Protein AF-A0A365U8Z3-F1 (afdb_monomer)

InterPro domains:
  IPR003996 RTX toxin-activating protein C, bacteria [PF02794] (114-236)

Mean predicted aligned error: 16.95 Å

Organism: NCBI:txid2259333

Radius of gyration: 32.02 Å; Cα contacts (8 Å, |Δi|>4): 264; chains: 1; bounding box: 92×74×80 Å

Structure (mmCIF, N/CA/C/O backbone):
data_AF-A0A365U8Z3-F1
#
_entry.id   AF-A0A365U8Z3-F1
#
loop_
_atom_site.group_PDB
_atom_site.id
_atom_site.type_symbol
_atom_site.label_atom_id
_atom_site.label_alt_id
_atom_site.label_comp_id
_atom_site.label_asym_id
_atom_site.label_entity_id
_atom_site.label_seq_id
_atom_site.pdbx_PDB_ins_code
_atom_site.Cartn_x
_atom_site.Cartn_y
_atom_site.Cartn_z
_atom_site.occupancy
_atom_site.B_iso_or_equiv
_atom_site.auth_seq_id
_atom_site.auth_comp_id
_atom_site.auth_asym_id
_atom_site.auth_atom_id
_atom_site.pdbx_PDB_model_num
ATOM 1 N N . MET A 1 1 ? -9.456 -36.341 -45.595 1.00 39.12 1 MET A N 1
ATOM 2 C CA . MET A 1 1 ? -8.540 -37.423 -45.171 1.00 39.12 1 MET A CA 1
ATOM 3 C C . MET A 1 1 ? -7.220 -36.818 -44.694 1.00 39.12 1 MET A C 1
ATOM 5 O O . MET A 1 1 ? -6.426 -36.435 -45.545 1.00 39.12 1 MET A O 1
ATOM 9 N N . PRO A 1 2 ? -6.980 -36.661 -43.381 1.00 41.91 2 PRO A N 1
ATOM 10 C CA . PRO A 1 2 ? -5.685 -36.214 -42.866 1.00 41.91 2 PRO A CA 1
ATOM 11 C C . PRO A 1 2 ? -4.707 -37.397 -42.751 1.00 41.91 2 PRO A C 1
ATOM 13 O O . PRO A 1 2 ? -5.081 -38.458 -42.254 1.00 41.91 2 PRO A O 1
ATOM 16 N N . ARG A 1 3 ? -3.450 -37.227 -43.182 1.00 40.69 3 ARG A N 1
ATOM 17 C CA . ARG A 1 3 ? -2.362 -38.180 -42.889 1.00 40.69 3 ARG A CA 1
ATOM 18 C C . ARG A 1 3 ? -1.654 -37.751 -41.602 1.00 40.69 3 ARG A C 1
ATOM 20 O O . ARG A 1 3 ? -1.316 -36.581 -41.452 1.00 40.69 3 ARG A O 1
ATOM 27 N N . GLY A 1 4 ? -1.481 -38.685 -40.669 1.00 33.81 4 GLY A N 1
ATOM 28 C CA . GLY A 1 4 ? -0.926 -38.407 -39.342 1.00 33.81 4 GLY A CA 1
ATOM 29 C C . GLY A 1 4 ? 0.592 -38.216 -39.344 1.00 33.81 4 GLY A C 1
ATOM 30 O O . GLY A 1 4 ? 1.312 -38.952 -40.014 1.00 33.81 4 GLY A O 1
ATOM 31 N N . GLY A 1 5 ? 1.069 -37.255 -38.549 1.00 36.31 5 GLY A N 1
ATOM 32 C CA . GLY A 1 5 ? 2.479 -37.124 -38.181 1.00 36.31 5 GLY A CA 1
ATOM 33 C C . GLY A 1 5 ? 2.789 -37.951 -36.931 1.00 36.31 5 GLY A C 1
ATOM 34 O O . GLY A 1 5 ? 2.106 -37.820 -35.916 1.00 36.31 5 GLY A O 1
ATOM 35 N N . VAL A 1 6 ? 3.805 -38.810 -37.012 1.00 45.44 6 VAL A N 1
ATOM 36 C CA . VAL A 1 6 ? 4.226 -39.712 -35.929 1.00 45.44 6 VAL A CA 1
ATOM 37 C C . VAL A 1 6 ? 5.259 -39.018 -35.034 1.00 45.44 6 VAL A C 1
ATOM 39 O O . VAL A 1 6 ? 6.249 -38.486 -35.529 1.00 45.44 6 VAL A O 1
ATOM 42 N N . PHE A 1 7 ? 5.054 -39.054 -33.714 1.00 39.34 7 PHE A N 1
ATOM 43 C CA . PHE A 1 7 ? 6.057 -38.629 -32.728 1.00 39.34 7 PHE A CA 1
ATOM 44 C C . PHE A 1 7 ? 7.094 -39.744 -32.478 1.00 39.34 7 PHE A C 1
ATOM 46 O O . PHE A 1 7 ? 6.693 -40.894 -32.282 1.00 39.34 7 PHE A O 1
ATOM 53 N N . PRO A 1 8 ? 8.405 -39.437 -32.407 1.00 53.25 8 PRO A N 1
ATOM 54 C CA . PRO A 1 8 ? 9.421 -40.402 -31.991 1.00 53.25 8 PRO A CA 1
ATOM 55 C C . PRO A 1 8 ? 9.441 -40.602 -30.456 1.00 53.25 8 PRO A C 1
ATOM 57 O O . PRO A 1 8 ? 9.145 -39.666 -29.707 1.00 53.25 8 PRO A O 1
ATOM 60 N N . PRO A 1 9 ? 9.803 -41.802 -29.957 1.00 52.22 9 PRO A N 1
ATOM 61 C CA . PRO A 1 9 ? 9.857 -42.108 -28.525 1.00 52.22 9 PRO A CA 1
ATOM 62 C C . PRO A 1 9 ? 11.160 -41.624 -27.849 1.00 52.22 9 PRO A C 1
ATOM 64 O O . PRO A 1 9 ? 12.176 -41.438 -28.520 1.00 52.22 9 PRO A O 1
ATOM 67 N N . PRO A 1 10 ? 11.176 -41.457 -26.510 1.00 43.41 10 PRO A N 1
ATOM 68 C CA . PRO A 1 10 ? 12.351 -40.987 -25.777 1.00 43.41 10 PRO A CA 1
ATOM 69 C C . PRO A 1 10 ? 13.454 -42.052 -25.642 1.00 43.41 10 PRO A C 1
ATOM 71 O O . PRO A 1 10 ? 13.187 -43.240 -25.441 1.00 43.41 10 PRO A O 1
ATOM 74 N N . LEU A 1 11 ? 14.709 -41.594 -25.681 1.00 44.50 11 LEU A N 1
ATOM 75 C CA . LEU A 1 11 ? 15.912 -42.413 -25.504 1.00 44.50 11 LEU A CA 1
ATOM 76 C C . LEU A 1 11 ? 15.960 -43.080 -24.116 1.00 44.50 11 LEU A C 1
ATOM 78 O O . LEU A 1 11 ? 15.696 -42.452 -23.088 1.00 44.50 11 LEU A O 1
ATOM 82 N N . ARG A 1 12 ? 16.326 -44.367 -24.086 1.00 38.12 12 ARG A N 1
ATOM 83 C CA . ARG A 1 12 ? 16.474 -45.156 -22.851 1.00 38.12 12 ARG A CA 1
ATOM 84 C C . ARG A 1 12 ? 17.829 -44.906 -22.183 1.00 38.12 12 ARG A C 1
ATOM 86 O O . ARG A 1 12 ? 18.839 -44.743 -22.857 1.00 38.12 12 ARG A O 1
ATOM 93 N N . ARG A 1 13 ? 17.854 -44.970 -20.846 1.00 34.56 13 ARG A N 1
ATOM 94 C CA . ARG A 1 13 ? 19.097 -45.043 -20.056 1.00 34.56 13 ARG A CA 1
ATOM 95 C C . ARG A 1 13 ? 19.812 -46.376 -20.302 1.00 34.56 13 ARG A C 1
ATOM 97 O O . ARG A 1 13 ? 19.159 -47.420 -20.271 1.00 34.56 13 ARG A O 1
ATOM 104 N N . ALA A 1 14 ? 21.134 -46.337 -20.446 1.00 39.72 14 ALA A N 1
ATOM 105 C CA . ALA A 1 14 ? 21.986 -47.512 -20.278 1.00 39.72 14 ALA A CA 1
ATOM 106 C C . ALA A 1 14 ? 22.123 -47.879 -18.784 1.00 39.72 14 ALA A C 1
ATOM 108 O O . ALA A 1 14 ? 21.933 -47.027 -17.913 1.00 39.72 14 ALA A O 1
ATOM 109 N N . ARG A 1 15 ? 22.421 -49.153 -18.506 1.00 36.03 15 ARG A N 1
ATOM 110 C CA . ARG A 1 15 ? 22.742 -49.699 -17.176 1.00 36.03 15 ARG A CA 1
ATOM 111 C C . ARG A 1 15 ? 24.216 -50.104 -17.113 1.00 36.03 15 ARG A C 1
ATOM 113 O O . ARG A 1 15 ? 24.843 -50.317 -18.145 1.00 36.03 15 ARG A O 1
ATOM 120 N N . ASP A 1 16 ? 24.704 -50.219 -15.888 1.00 33.91 16 ASP A N 1
ATOM 121 C CA . ASP A 1 16 ? 26.077 -50.530 -15.487 1.00 33.91 16 ASP A CA 1
ATOM 122 C C . ASP A 1 16 ? 26.524 -51.959 -15.839 1.00 33.91 16 ASP A C 1
ATOM 124 O O . ASP A 1 16 ? 25.708 -52.882 -15.786 1.00 33.91 16 ASP A O 1
ATOM 128 N N . HIS A 1 17 ? 27.837 -52.166 -16.016 1.00 35.81 17 HIS A N 1
ATOM 129 C CA . HIS A 1 17 ? 28.544 -53.325 -15.444 1.00 35.81 17 HIS A CA 1
ATOM 130 C C . HIS A 1 17 ? 30.076 -53.089 -15.303 1.00 35.81 17 HIS A C 1
ATOM 132 O O . HIS A 1 17 ? 30.563 -52.088 -15.831 1.00 35.81 17 HIS A O 1
ATOM 138 N N . PRO A 1 18 ? 30.806 -53.900 -14.500 1.00 52.16 18 PRO A N 1
ATOM 139 C CA . PRO A 1 18 ? 32.011 -53.461 -13.769 1.00 52.16 18 PRO A CA 1
ATOM 140 C C . PRO A 1 18 ? 33.304 -54.202 -14.188 1.00 52.16 18 PRO A C 1
ATOM 142 O O . PRO A 1 18 ? 33.224 -55.131 -14.983 1.00 52.16 18 PRO A O 1
ATOM 145 N N . ASP A 1 19 ? 34.466 -53.884 -13.585 1.00 32.81 19 ASP A N 1
ATOM 146 C CA . ASP A 1 19 ? 35.122 -54.788 -12.604 1.00 32.81 19 ASP A CA 1
ATOM 147 C C . ASP A 1 19 ? 36.320 -54.145 -11.840 1.00 32.81 19 ASP A C 1
ATOM 149 O O . ASP A 1 19 ? 36.816 -53.091 -12.223 1.00 32.81 19 ASP A O 1
ATOM 153 N N . ARG A 1 20 ? 36.709 -54.813 -10.736 1.00 34.44 20 ARG A N 1
ATOM 154 C CA . ARG A 1 20 ? 37.932 -54.799 -9.870 1.00 34.44 20 ARG A CA 1
ATOM 155 C C . ARG A 1 20 ? 39.146 -53.885 -10.190 1.00 34.44 20 ARG A C 1
ATOM 157 O O . ARG A 1 20 ? 39.509 -53.696 -11.339 1.00 34.44 20 ARG A O 1
ATOM 164 N N . GLY A 1 21 ? 39.939 -53.446 -9.195 1.00 28.48 21 GLY A N 1
ATOM 165 C CA . GLY A 1 21 ? 39.851 -53.641 -7.730 1.00 28.48 21 GLY A CA 1
ATOM 166 C C . GLY A 1 21 ? 41.203 -53.503 -6.987 1.00 28.48 21 GLY A C 1
ATOM 167 O O . GLY A 1 21 ? 42.230 -53.324 -7.632 1.00 28.48 21 GLY A O 1
ATOM 168 N N . THR A 1 22 ? 41.184 -53.688 -5.650 1.00 31.80 22 THR A N 1
ATOM 169 C CA . THR A 1 22 ? 42.330 -53.938 -4.714 1.00 31.80 22 THR A CA 1
ATOM 170 C C . THR A 1 22 ? 43.408 -52.837 -4.545 1.00 31.80 22 THR A C 1
ATOM 172 O O . THR A 1 22 ? 43.756 -52.170 -5.507 1.00 3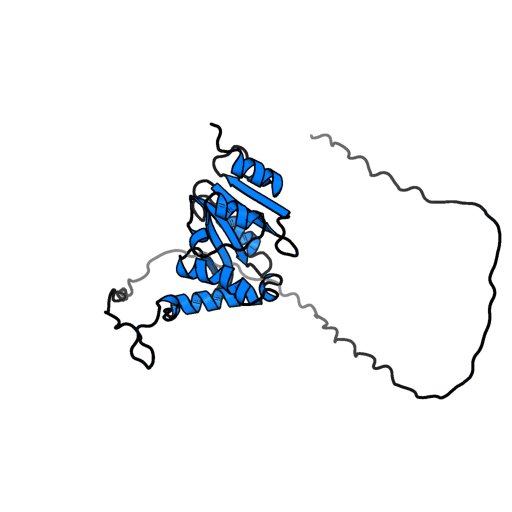1.80 22 THR A O 1
ATOM 175 N N . ALA A 1 23 ? 44.001 -52.585 -3.365 1.00 31.48 23 ALA A N 1
ATOM 176 C CA . ALA A 1 23 ? 43.891 -53.188 -2.018 1.00 31.48 23 ALA A CA 1
ATOM 177 C C . ALA A 1 23 ? 44.274 -52.166 -0.910 1.00 31.48 23 ALA A C 1
ATOM 179 O O . ALA A 1 23 ? 44.912 -51.178 -1.246 1.00 31.48 23 ALA A O 1
ATOM 180 N N . ASP A 1 24 ? 43.946 -52.483 0.361 1.00 30.78 24 ASP A N 1
ATOM 181 C CA . ASP A 1 24 ? 44.720 -52.232 1.611 1.00 30.78 24 ASP A CA 1
ATOM 182 C C . ASP A 1 24 ? 45.178 -50.776 1.955 1.00 30.78 24 ASP A C 1
ATOM 184 O O . ASP A 1 24 ? 45.449 -49.968 1.086 1.00 30.78 24 ASP A O 1
ATOM 188 N N . ARG A 1 25 ? 45.344 -50.277 3.193 1.00 34.09 25 ARG A N 1
ATOM 189 C CA . ARG A 1 25 ? 45.311 -50.748 4.601 1.00 34.09 25 ARG A CA 1
ATOM 190 C C . ARG A 1 25 ? 45.385 -49.478 5.506 1.00 34.09 25 ARG A C 1
ATOM 192 O O . ARG A 1 25 ? 45.765 -48.430 4.998 1.00 34.09 25 ARG A O 1
ATOM 199 N N . GLU A 1 26 ? 45.098 -49.408 6.813 1.00 29.78 26 GLU A N 1
ATOM 200 C CA . GLU A 1 26 ? 44.480 -50.283 7.835 1.00 29.78 26 GLU A CA 1
ATOM 201 C C . GLU A 1 26 ? 43.948 -49.369 8.994 1.00 29.78 26 GLU A C 1
ATOM 203 O O . GLU A 1 26 ? 43.772 -48.168 8.795 1.00 29.78 26 GLU A O 1
ATOM 208 N N . LEU A 1 27 ? 43.7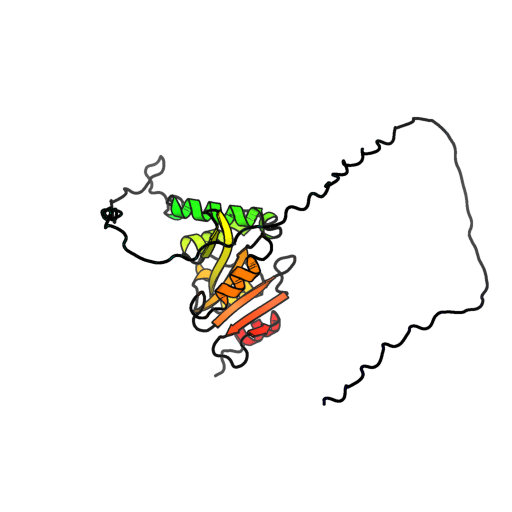12 -49.890 10.207 1.00 37.28 27 LEU A N 1
ATOM 209 C CA . LEU A 1 27 ? 43.492 -49.145 11.469 1.00 37.28 27 LEU A CA 1
ATOM 210 C C . LEU A 1 27 ? 44.271 -49.834 12.606 1.00 37.28 27 LEU A C 1
ATOM 212 O O . LEU A 1 27 ? 44.459 -51.048 12.551 1.00 37.28 27 LEU A O 1
ATOM 216 N N . PRO A 1 28 ? 44.638 -49.105 13.673 1.00 47.03 28 PRO A N 1
ATOM 217 C CA . PRO A 1 28 ? 44.373 -49.600 15.040 1.00 47.03 28 PRO A CA 1
ATOM 218 C C . PRO A 1 28 ? 43.836 -48.477 15.968 1.00 47.03 28 PRO A C 1
ATOM 220 O O . PRO A 1 28 ? 44.136 -47.313 15.735 1.00 47.03 28 PRO A O 1
ATOM 223 N N . SER A 1 29 ? 43.074 -48.626 17.065 1.00 34.72 29 SER A N 1
ATOM 224 C CA . SER A 1 29 ? 42.393 -49.696 17.836 1.00 34.72 29 SER A CA 1
ATOM 225 C C . SER A 1 29 ? 42.737 -49.574 19.339 1.00 34.72 29 SER A C 1
ATOM 227 O O . SER A 1 29 ? 43.915 -49.538 19.679 1.00 34.72 29 SER A O 1
ATOM 229 N N . GLY A 1 30 ? 41.734 -49.594 20.232 1.00 30.62 30 GLY A N 1
ATOM 230 C CA . GLY A 1 30 ? 41.883 -49.637 21.708 1.00 30.62 30 GLY A CA 1
ATOM 231 C C . GLY A 1 30 ? 40.761 -48.852 22.416 1.00 30.62 30 GLY A C 1
ATOM 232 O O . GLY A 1 30 ? 40.699 -47.639 22.274 1.00 30.62 30 GLY A O 1
ATOM 233 N N . SER A 1 31 ? 39.683 -49.488 22.904 1.00 31.33 31 SER A N 1
ATOM 234 C CA . SER A 1 31 ? 39.511 -50.122 24.240 1.00 31.33 31 SER A CA 1
ATOM 235 C C . SER A 1 31 ? 39.362 -49.092 25.392 1.00 31.33 31 SER A C 1
ATOM 237 O O . SER A 1 31 ? 40.047 -48.083 25.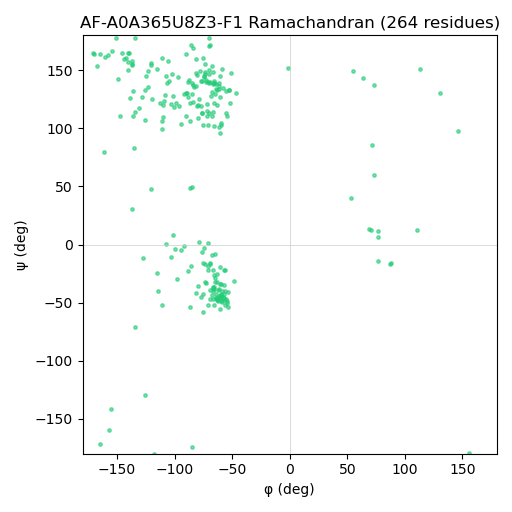401 1.00 31.33 31 SER A O 1
ATOM 239 N N . ALA A 1 32 ? 38.458 -49.220 26.380 1.00 31.17 32 ALA A N 1
ATOM 240 C CA . ALA A 1 32 ? 37.700 -50.380 26.874 1.00 31.17 32 ALA A CA 1
ATOM 241 C C . ALA A 1 32 ? 36.308 -50.022 27.488 1.00 31.17 32 ALA A C 1
ATOM 243 O O . ALA A 1 32 ? 35.935 -48.857 27.595 1.00 31.17 32 ALA A O 1
ATOM 244 N N . ARG A 1 33 ? 35.546 -51.047 27.916 1.00 34.38 33 ARG A N 1
ATOM 245 C CA . ARG A 1 33 ? 34.371 -50.976 28.833 1.00 34.38 33 ARG A CA 1
ATOM 246 C C . ARG A 1 33 ? 34.791 -51.513 30.224 1.00 34.38 33 ARG A C 1
ATOM 248 O O . ARG A 1 33 ? 35.759 -52.271 30.251 1.00 34.38 33 ARG A O 1
ATOM 255 N N . PRO A 1 34 ? 34.118 -51.188 31.353 1.00 39.97 34 PRO A N 1
ATOM 256 C CA . PRO A 1 34 ? 32.801 -51.740 31.762 1.00 39.97 34 PRO A CA 1
ATOM 257 C C . PRO A 1 34 ? 31.833 -50.631 32.264 1.00 39.97 34 PRO A C 1
ATOM 259 O O . PRO A 1 34 ? 32.201 -49.468 32.271 1.00 39.97 34 PRO A O 1
ATOM 262 N N . GLY A 1 35 ? 30.571 -50.848 32.654 1.00 29.55 35 GLY A N 1
ATOM 263 C CA . GLY A 1 35 ? 29.804 -52.057 32.974 1.00 29.55 35 GLY A CA 1
ATOM 264 C C . GLY A 1 35 ? 28.287 -51.760 32.995 1.00 29.55 35 GLY A C 1
ATOM 265 O O . GLY A 1 35 ? 27.858 -50.697 32.553 1.00 29.55 35 GLY A O 1
ATOM 266 N N . ARG A 1 36 ? 27.458 -52.716 33.435 1.00 34.25 36 ARG A N 1
ATOM 267 C CA . ARG A 1 36 ? 25.983 -52.618 33.391 1.00 34.25 36 ARG A CA 1
ATOM 268 C C . ARG A 1 36 ? 25.402 -51.954 34.644 1.00 34.25 36 ARG A C 1
ATOM 270 O O . ARG A 1 36 ? 25.736 -52.384 35.738 1.00 34.25 36 ARG A O 1
ATOM 277 N N . ASP A 1 37 ? 24.389 -51.110 34.459 1.00 33.38 37 ASP A N 1
ATOM 278 C CA . ASP A 1 37 ? 23.189 -51.142 35.306 1.00 33.38 37 ASP A CA 1
ATOM 279 C C . ASP A 1 37 ? 21.934 -50.899 34.446 1.00 33.38 37 ASP A C 1
ATOM 281 O O . ASP A 1 37 ? 22.003 -50.292 33.372 1.00 33.38 37 ASP A O 1
ATOM 285 N N . GLY A 1 38 ? 20.800 -51.467 34.850 1.00 36.47 38 GLY A N 1
ATOM 286 C CA . GLY A 1 38 ? 19.583 -51.538 34.056 1.00 36.47 38 GLY A CA 1
ATOM 287 C C . GLY A 1 38 ? 18.448 -50.699 34.625 1.00 36.47 38 GLY A C 1
ATOM 288 O O . GLY A 1 38 ? 17.914 -51.001 35.685 1.00 36.47 38 GLY A O 1
ATOM 289 N N . SER A 1 39 ? 17.939 -49.749 33.838 1.00 36.97 39 SER A N 1
ATOM 290 C CA . SER A 1 39 ? 16.581 -49.235 34.037 1.00 36.97 39 SER A CA 1
ATOM 291 C C . SER A 1 39 ? 15.804 -49.209 32.719 1.00 36.97 39 SER A C 1
ATOM 293 O O . SER A 1 39 ? 16.157 -48.549 31.742 1.00 36.97 39 SER A O 1
ATOM 295 N N . ARG A 1 40 ? 14.712 -49.981 32.674 1.00 35.78 40 ARG A N 1
ATOM 296 C CA . ARG A 1 40 ? 13.768 -49.973 31.551 1.00 35.78 40 ARG A CA 1
ATOM 297 C C . ARG A 1 40 ? 12.975 -48.663 31.585 1.00 35.78 40 ARG A C 1
ATOM 299 O O . ARG A 1 40 ? 12.100 -48.516 32.432 1.00 35.78 40 ARG A O 1
ATOM 306 N N . ARG A 1 41 ? 13.184 -47.755 30.626 1.00 38.28 41 ARG A N 1
ATOM 307 C CA . ARG A 1 41 ? 12.180 -46.725 30.298 1.00 38.28 41 ARG A CA 1
ATOM 308 C C . ARG A 1 41 ? 11.368 -47.149 29.081 1.00 38.28 41 ARG A C 1
ATOM 310 O O . ARG A 1 41 ? 11.910 -47.432 28.015 1.00 38.28 41 ARG A O 1
ATOM 317 N N . ALA A 1 42 ? 10.054 -47.228 29.276 1.00 35.94 42 ALA A N 1
ATOM 318 C CA . ALA A 1 42 ? 9.109 -47.675 28.265 1.00 35.94 42 ALA A CA 1
ATOM 319 C C . ALA A 1 42 ? 9.099 -46.732 27.053 1.00 35.94 42 ALA A C 1
ATOM 321 O O . ALA A 1 42 ? 8.977 -45.513 27.199 1.00 35.94 42 ALA A O 1
ATOM 322 N N . ARG A 1 43 ? 9.162 -47.306 25.848 1.00 35.69 43 ARG A N 1
ATOM 323 C CA . ARG A 1 43 ? 8.846 -46.580 24.615 1.00 35.69 43 ARG A CA 1
ATOM 324 C C . ARG A 1 43 ? 7.341 -46.321 24.613 1.00 35.69 43 ARG A C 1
ATOM 326 O O . ARG A 1 43 ? 6.568 -47.270 24.514 1.00 35.69 43 ARG A O 1
ATOM 333 N N . ARG A 1 44 ? 6.922 -45.057 24.718 1.00 34.81 44 ARG A N 1
ATOM 334 C CA . ARG A 1 44 ? 5.547 -44.680 24.372 1.00 34.81 44 ARG A CA 1
ATOM 335 C C . ARG A 1 44 ? 5.378 -44.883 22.869 1.00 34.81 44 ARG A C 1
ATOM 337 O O . ARG A 1 44 ? 6.041 -44.218 22.083 1.00 34.81 44 ARG A O 1
ATOM 344 N N . THR A 1 45 ? 4.535 -45.834 22.490 1.00 39.81 45 THR A N 1
ATOM 345 C CA . THR A 1 45 ? 4.037 -45.987 21.122 1.00 39.81 45 THR A CA 1
ATOM 346 C C . THR A 1 45 ? 2.813 -45.099 20.955 1.00 39.81 45 THR A C 1
ATOM 348 O O . THR A 1 45 ? 1.841 -45.273 21.694 1.00 39.81 45 THR A O 1
ATOM 351 N N . ASP A 1 46 ? 2.843 -44.173 20.000 1.00 38.09 46 ASP A N 1
ATOM 352 C CA . ASP A 1 46 ? 1.669 -43.365 19.667 1.00 38.09 46 ASP A CA 1
ATOM 353 C C . ASP A 1 46 ? 0.533 -44.253 19.120 1.00 38.09 46 ASP A C 1
ATOM 355 O O . ASP A 1 46 ? 0.793 -45.164 18.324 1.00 38.09 46 ASP A O 1
ATOM 359 N N . PRO A 1 47 ? -0.731 -44.021 19.519 1.00 45.03 47 PRO A N 1
ATOM 360 C CA . PRO A 1 47 ? -1.863 -44.765 18.983 1.00 45.03 47 PRO A CA 1
ATOM 361 C C . PRO A 1 47 ? -2.166 -44.331 17.534 1.00 45.03 47 PRO A C 1
ATOM 363 O O . PRO A 1 47 ? -2.133 -43.137 17.225 1.00 45.03 47 PRO A O 1
ATOM 366 N N . PRO A 1 48 ? -2.506 -45.263 16.623 1.00 43.84 48 PRO A N 1
ATOM 367 C CA . PRO A 1 48 ? -2.830 -44.917 15.244 1.00 43.84 48 PRO A CA 1
ATOM 368 C C . PRO A 1 48 ? -4.185 -44.199 15.138 1.00 43.84 48 PRO A C 1
ATOM 370 O O . PRO A 1 48 ? -5.170 -44.593 15.762 1.00 43.84 48 PRO A O 1
ATOM 373 N N . LEU A 1 49 ? -4.247 -43.175 14.281 1.00 41.69 49 LEU A N 1
ATOM 374 C CA . LEU A 1 49 ? -5.474 -42.428 13.983 1.00 41.69 49 LEU A CA 1
ATOM 375 C C . LEU A 1 49 ? -6.577 -43.331 13.382 1.00 41.69 49 LEU A C 1
ATOM 377 O O . LEU A 1 49 ? -6.277 -44.225 12.580 1.00 41.69 49 LEU A O 1
ATOM 381 N N . PRO A 1 50 ? -7.864 -43.086 13.698 1.00 33.97 50 PRO A N 1
ATOM 382 C CA . PRO A 1 50 ? -8.967 -43.910 13.212 1.00 33.97 50 PRO A CA 1
ATOM 383 C C . PRO A 1 50 ? -9.175 -43.768 11.696 1.00 33.97 50 PRO A C 1
ATOM 385 O O . PRO A 1 50 ? -9.354 -42.675 11.160 1.00 33.97 50 PRO A O 1
ATOM 388 N N . ARG A 1 51 ? -9.217 -44.906 10.991 1.00 34.47 51 ARG A N 1
ATOM 389 C CA . ARG A 1 51 ? -9.536 -44.968 9.555 1.00 34.47 51 ARG A CA 1
ATOM 390 C C . ARG A 1 51 ? -11.038 -44.777 9.323 1.00 34.47 51 ARG A C 1
ATOM 392 O O . ARG A 1 51 ? -11.809 -45.727 9.462 1.00 34.47 51 ARG A O 1
ATOM 399 N N . ILE A 1 52 ? -11.445 -43.584 8.892 1.00 35.12 52 ILE A N 1
ATOM 400 C CA . ILE A 1 52 ? -12.819 -43.321 8.440 1.00 35.12 52 ILE A CA 1
ATOM 401 C C . ILE A 1 52 ? -13.075 -44.084 7.130 1.00 35.12 52 ILE A C 1
ATOM 403 O O . ILE A 1 52 ? -12.520 -43.761 6.080 1.00 35.12 52 ILE A O 1
ATOM 407 N N . ARG A 1 53 ? -13.931 -45.111 7.185 1.00 32.69 53 ARG A N 1
ATOM 408 C CA . ARG A 1 53 ? -14.444 -45.810 5.997 1.00 32.69 53 ARG A CA 1
ATOM 409 C C . ARG A 1 53 ? -15.683 -45.085 5.475 1.00 32.69 53 ARG A C 1
ATOM 411 O O . ARG A 1 53 ? -16.764 -45.248 6.036 1.00 32.69 53 ARG A O 1
ATOM 418 N N . HIS A 1 54 ? -15.568 -44.364 4.363 1.00 33.22 54 HIS A N 1
ATOM 419 C CA . HIS A 1 54 ? -16.757 -43.942 3.620 1.00 33.22 54 HIS A CA 1
ATOM 420 C C . HIS A 1 54 ? -17.390 -45.157 2.928 1.00 33.22 54 HIS A C 1
ATOM 422 O O . HIS A 1 54 ? -16.909 -45.620 1.895 1.00 33.22 54 HIS A O 1
ATOM 428 N N . ARG A 1 55 ? -18.486 -45.681 3.495 1.00 34.69 55 ARG A N 1
ATOM 429 C CA . ARG A 1 55 ? -19.412 -46.537 2.741 1.00 34.69 55 ARG A CA 1
ATOM 430 C C . ARG A 1 55 ? -20.055 -45.679 1.654 1.00 34.69 55 ARG A C 1
ATOM 432 O O . ARG A 1 55 ? -20.696 -44.679 1.964 1.00 34.69 55 ARG A O 1
ATOM 439 N N . GLY A 1 56 ? -19.891 -46.076 0.397 1.00 31.72 56 GLY A N 1
ATOM 440 C CA . GLY A 1 56 ? -20.593 -45.435 -0.705 1.00 31.72 56 GLY A CA 1
ATOM 441 C C . GLY A 1 56 ? -22.100 -45.667 -0.605 1.00 31.72 56 GLY A C 1
ATOM 442 O O . GLY A 1 56 ? -22.549 -46.778 -0.323 1.00 31.72 56 GLY A O 1
ATOM 443 N N . ARG A 1 57 ? -22.881 -44.628 -0.896 1.00 34.81 57 ARG A N 1
ATOM 444 C CA . ARG A 1 57 ? -24.259 -44.773 -1.362 1.00 34.81 57 ARG A CA 1
ATOM 445 C C . ARG A 1 57 ? -24.445 -43.795 -2.513 1.00 34.81 57 ARG A C 1
ATOM 447 O O . ARG A 1 57 ? -24.377 -42.586 -2.324 1.00 34.81 57 ARG A O 1
ATOM 454 N N . VAL A 1 58 ? -24.594 -44.344 -3.714 1.00 36.22 58 VAL A N 1
ATOM 455 C CA . VAL A 1 58 ? -24.894 -43.573 -4.920 1.00 36.22 58 VAL A CA 1
ATOM 456 C C . VAL A 1 58 ? -26.338 -43.099 -4.806 1.00 36.22 58 VAL A C 1
ATOM 458 O O . VAL A 1 58 ? -27.240 -43.926 -4.702 1.00 36.22 58 VAL A O 1
ATOM 461 N N . ALA A 1 59 ? -26.549 -41.787 -4.831 1.00 35.84 59 ALA A N 1
ATOM 462 C CA . ALA A 1 59 ? -27.845 -41.186 -5.105 1.00 35.84 59 ALA A CA 1
ATOM 463 C C . ALA A 1 59 ? -27.749 -40.527 -6.484 1.00 35.84 59 ALA A C 1
ATOM 465 O O . ALA A 1 59 ? -26.870 -39.695 -6.717 1.00 35.84 59 ALA A O 1
ATOM 466 N N . ARG A 1 60 ? -28.596 -40.977 -7.410 1.00 36.94 60 ARG A N 1
ATOM 467 C CA . ARG A 1 60 ? -28.784 -40.343 -8.716 1.00 36.94 60 ARG A CA 1
ATOM 468 C C . ARG A 1 60 ? -29.825 -39.223 -8.592 1.00 36.94 60 ARG A C 1
ATOM 470 O O . ARG A 1 60 ? -30.489 -39.108 -7.567 1.00 36.94 60 ARG A O 1
ATOM 477 N N . ASP A 1 61 ? -29.949 -38.460 -9.673 1.00 33.31 61 ASP A N 1
ATOM 478 C CA . ASP A 1 61 ? -31.115 -37.639 -10.016 1.00 33.31 61 ASP A CA 1
ATOM 479 C C . ASP A 1 61 ? -31.339 -36.381 -9.156 1.00 33.31 61 ASP A C 1
ATOM 481 O O . ASP A 1 61 ? -32.126 -36.336 -8.215 1.00 33.31 61 ASP A O 1
ATOM 485 N N . CYS A 1 62 ? -30.660 -35.305 -9.565 1.00 31.33 62 CYS A N 1
ATOM 486 C CA . CYS A 1 62 ? -31.012 -33.935 -9.199 1.00 31.33 62 CYS A CA 1
ATOM 487 C C . CYS A 1 62 ? -31.863 -33.338 -10.342 1.00 31.33 62 CYS A C 1
ATOM 489 O O . CYS A 1 62 ? -31.365 -33.286 -11.472 1.00 31.33 62 CYS A O 1
ATOM 491 N N . PRO A 1 63 ? -33.122 -32.920 -10.111 1.00 42.69 63 PRO A N 1
ATOM 492 C CA . PRO A 1 63 ? -33.955 -32.326 -11.155 1.00 42.69 63 PRO A CA 1
ATOM 493 C C . PRO A 1 63 ? -33.446 -30.922 -11.546 1.00 42.69 63 PRO A C 1
ATOM 495 O O . PRO A 1 63 ? -32.864 -30.223 -10.712 1.00 42.69 63 PRO A O 1
ATOM 498 N N . PRO A 1 64 ? -33.647 -30.479 -12.801 1.00 40.88 64 PRO A N 1
ATOM 499 C CA . PRO A 1 64 ? -33.128 -29.198 -13.274 1.00 40.88 64 PRO A CA 1
ATOM 500 C C . PRO A 1 64 ? -33.849 -28.001 -12.635 1.00 40.88 64 PRO A C 1
ATOM 502 O O . PRO A 1 64 ? -35.075 -27.982 -12.523 1.00 40.88 64 PRO A O 1
ATOM 505 N N . CYS A 1 65 ? -33.087 -26.964 -12.277 1.00 31.91 65 CYS A N 1
ATOM 506 C CA . CYS A 1 65 ? -33.641 -25.683 -11.837 1.00 31.91 65 CYS A CA 1
ATOM 507 C C . CYS A 1 65 ? -34.482 -25.029 -12.953 1.00 31.91 65 CYS A C 1
ATOM 509 O O . CYS A 1 65 ? -33.989 -24.918 -14.080 1.00 31.91 65 CYS A O 1
ATOM 511 N N . PRO A 1 66 ? -35.693 -24.519 -12.662 1.00 38.84 66 PRO A N 1
ATOM 512 C CA . PRO A 1 66 ? -36.457 -23.734 -13.624 1.00 38.84 66 PRO A CA 1
ATOM 513 C C . PRO A 1 66 ? -35.838 -22.342 -13.821 1.00 38.84 66 PRO A C 1
ATOM 515 O O . PRO A 1 66 ? -35.389 -21.698 -12.870 1.00 38.84 66 PRO A O 1
ATOM 518 N N . ALA A 1 67 ? -35.843 -21.859 -15.064 1.00 41.81 67 ALA A N 1
ATOM 519 C CA . ALA A 1 67 ? -35.477 -20.483 -15.391 1.00 41.81 67 ALA A CA 1
ATOM 520 C C . ALA A 1 67 ? -36.592 -19.498 -14.970 1.00 41.81 67 ALA A C 1
ATOM 522 O O . ALA A 1 67 ? -37.771 -19.855 -15.032 1.00 41.81 67 ALA A O 1
ATOM 523 N N . PRO A 1 68 ? -36.264 -18.252 -14.576 1.00 37.50 68 PRO A N 1
ATOM 524 C CA . PRO A 1 68 ? -37.272 -17.265 -14.206 1.00 37.50 68 PRO A CA 1
ATOM 525 C C . PRO A 1 68 ? -37.970 -16.682 -15.445 1.00 37.50 68 PRO A C 1
ATOM 527 O O . PRO A 1 68 ? -37.370 -15.940 -16.222 1.00 37.50 68 PRO A O 1
ATOM 530 N N . VAL A 1 69 ? -39.262 -16.979 -15.594 1.00 36.56 69 VAL A N 1
ATOM 531 C CA . VAL A 1 69 ? -40.182 -16.268 -16.500 1.00 36.56 69 VAL A CA 1
ATOM 532 C C . VAL A 1 69 ? -40.721 -15.028 -15.773 1.00 36.56 69 VAL A C 1
ATOM 534 O O . VAL A 1 69 ? -40.973 -15.074 -14.570 1.00 36.56 69 VAL A O 1
ATOM 537 N N . GLY A 1 70 ? -40.830 -13.895 -16.471 1.00 29.58 70 GLY A N 1
ATOM 538 C CA . GLY A 1 70 ? -41.075 -12.588 -15.848 1.00 29.58 70 GLY A CA 1
ATOM 539 C C . GLY A 1 70 ? -42.545 -12.181 -15.666 1.00 29.58 70 GLY A C 1
ATOM 540 O O . GLY A 1 70 ? -43.435 -12.679 -16.348 1.00 29.58 70 GLY A O 1
ATOM 541 N N . GLY A 1 71 ? -42.753 -11.174 -14.806 1.00 29.06 71 GLY A N 1
ATOM 542 C CA . GLY A 1 71 ? -43.999 -10.399 -14.675 1.00 29.06 71 GLY A CA 1
ATOM 543 C C . GLY A 1 71 ? -44.758 -10.590 -13.348 1.00 29.06 71 GLY A C 1
ATOM 544 O O . GLY A 1 71 ? -44.706 -11.657 -12.748 1.00 29.06 71 GLY A O 1
ATOM 545 N N . PRO A 1 72 ? -45.508 -9.575 -12.883 1.00 35.00 72 PRO A N 1
ATOM 546 C CA . PRO A 1 72 ? -45.045 -8.220 -12.594 1.00 35.00 72 PRO A CA 1
ATOM 547 C C . PRO A 1 72 ? -45.001 -7.976 -11.070 1.00 35.00 72 PRO A C 1
ATOM 549 O O . PRO A 1 72 ? -45.983 -8.181 -10.355 1.00 35.00 72 PRO A O 1
ATOM 552 N N . ALA A 1 73 ? -43.871 -7.492 -10.549 1.00 33.41 73 ALA A N 1
ATOM 553 C CA . ALA A 1 73 ? -43.734 -7.228 -9.117 1.00 33.41 73 ALA A CA 1
ATOM 554 C C . ALA A 1 73 ? -44.465 -5.936 -8.705 1.00 33.41 73 ALA A C 1
ATOM 556 O O . ALA A 1 73 ? -44.062 -4.831 -9.068 1.00 33.41 73 ALA A O 1
ATOM 557 N N . ARG A 1 74 ? -45.525 -6.088 -7.900 1.00 30.56 74 ARG A N 1
ATOM 558 C CA . ARG A 1 74 ? -46.211 -5.002 -7.174 1.00 30.56 74 ARG A CA 1
ATOM 559 C C . ARG A 1 74 ? -45.196 -4.087 -6.472 1.00 30.56 74 ARG A C 1
ATOM 561 O O . ARG A 1 74 ? -44.364 -4.569 -5.707 1.00 30.56 74 ARG A O 1
ATOM 568 N N . CYS A 1 75 ? -45.330 -2.773 -6.655 1.00 30.09 75 CYS A N 1
ATOM 569 C CA . CYS A 1 75 ? -44.531 -1.767 -5.953 1.00 30.09 75 CYS A CA 1
ATOM 570 C C . CYS A 1 75 ? -44.732 -1.834 -4.429 1.00 30.09 75 CYS A C 1
ATOM 572 O O . CYS A 1 75 ? -45.650 -1.217 -3.885 1.00 30.09 75 CYS A O 1
ATOM 574 N N . LEU A 1 76 ? -43.843 -2.538 -3.728 1.00 36.53 76 LEU A N 1
ATOM 575 C CA . LEU A 1 76 ? -43.660 -2.361 -2.290 1.00 36.53 76 LEU A CA 1
ATOM 576 C C . LEU A 1 76 ? -42.841 -1.091 -2.029 1.00 36.53 76 LEU A C 1
ATOM 578 O O . LEU A 1 76 ? -41.945 -0.726 -2.792 1.00 36.53 76 LEU A O 1
ATOM 582 N N . ARG A 1 77 ? -43.232 -0.370 -0.975 1.00 34.22 77 ARG A N 1
ATOM 583 C CA . ARG A 1 77 ? -42.832 1.019 -0.716 1.00 34.22 77 ARG A CA 1
ATOM 584 C C . ARG A 1 77 ? -41.311 1.173 -0.633 1.00 34.22 77 ARG A C 1
ATOM 586 O O . ARG A 1 77 ? -40.651 0.430 0.089 1.00 34.22 77 ARG A O 1
ATOM 593 N N . ARG A 1 78 ? -40.776 2.209 -1.294 1.00 36.38 78 ARG A N 1
ATOM 594 C CA . ARG A 1 78 ? -39.405 2.688 -1.066 1.00 36.38 78 ARG A CA 1
ATOM 595 C C . ARG A 1 78 ? -39.227 3.000 0.423 1.00 36.38 78 ARG A C 1
ATOM 597 O O . ARG A 1 78 ? -39.814 3.963 0.914 1.00 36.38 78 ARG A O 1
ATOM 604 N N . GLY A 1 79 ? -38.387 2.233 1.114 1.00 33.56 79 GLY A N 1
ATOM 605 C CA . GLY A 1 79 ? -37.749 2.724 2.331 1.00 33.56 79 GLY A CA 1
ATOM 606 C C . GLY A 1 79 ? -36.910 3.946 1.963 1.00 33.56 79 GLY A C 1
ATOM 607 O O . GLY A 1 79 ? -36.135 3.892 1.006 1.00 33.56 79 GLY A O 1
ATOM 608 N N . ALA A 1 80 ? -37.110 5.062 2.662 1.00 32.69 80 ALA A N 1
ATOM 609 C CA . ALA A 1 80 ? -36.325 6.265 2.423 1.00 32.69 80 ALA A CA 1
ATOM 610 C C . ALA A 1 80 ? -34.837 5.976 2.697 1.00 32.69 80 ALA A C 1
ATOM 612 O O . ALA A 1 80 ? -34.531 5.307 3.690 1.00 32.69 80 ALA A O 1
ATOM 613 N N . PRO A 1 81 ? -33.898 6.473 1.871 1.00 37.25 81 PRO A N 1
ATOM 614 C CA . PRO A 1 81 ? -32.493 6.413 2.229 1.00 37.25 81 PRO A CA 1
ATOM 615 C C . PRO A 1 81 ? -32.294 7.254 3.492 1.00 37.25 81 PRO A C 1
ATOM 617 O O . PRO A 1 81 ? -32.567 8.455 3.487 1.00 37.25 81 PRO A O 1
ATOM 620 N N . GLN A 1 82 ? -31.813 6.635 4.574 1.00 41.22 82 GLN A N 1
ATOM 621 C CA . GLN A 1 82 ? -31.297 7.388 5.712 1.00 41.22 82 GLN A CA 1
ATOM 622 C C . GLN A 1 82 ? -30.131 8.239 5.207 1.00 41.22 82 GLN A C 1
ATOM 624 O O . GLN A 1 82 ? -29.032 7.735 4.974 1.00 41.22 82 GLN A O 1
ATOM 629 N N . GLN A 1 83 ? -30.381 9.536 5.020 1.00 41.50 83 GLN A N 1
ATOM 630 C CA . GLN A 1 83 ? -29.325 10.514 4.824 1.00 41.50 83 GLN A CA 1
ATOM 631 C C . GLN A 1 83 ? -28.463 10.514 6.082 1.00 41.50 83 GLN A C 1
ATOM 633 O O . GLN A 1 83 ? -28.823 11.078 7.116 1.00 41.50 83 GLN A O 1
ATOM 638 N N . GLN A 1 84 ? -27.323 9.839 5.975 1.00 44.62 84 GLN A N 1
ATOM 639 C CA . GLN A 1 84 ? -26.249 9.878 6.949 1.00 44.62 84 GLN A CA 1
ATOM 640 C C . GLN A 1 84 ? -25.887 11.352 7.153 1.00 44.62 84 GLN A C 1
ATOM 642 O O . GLN A 1 84 ? -25.418 12.020 6.228 1.00 44.62 84 GLN A O 1
ATOM 647 N N . ARG A 1 85 ? -26.207 11.881 8.340 1.00 37.91 85 ARG A N 1
ATOM 648 C CA . ARG A 1 85 ? -26.023 13.295 8.676 1.00 37.91 85 ARG A CA 1
ATOM 649 C C . ARG A 1 85 ? -24.543 13.649 8.546 1.00 37.91 85 ARG A C 1
ATOM 651 O O . ARG A 1 85 ? -23.741 13.290 9.403 1.00 37.91 85 ARG A O 1
ATOM 658 N N . ARG A 1 86 ? -24.186 14.357 7.474 1.00 45.28 86 ARG A N 1
ATOM 659 C CA . ARG A 1 86 ? -22.864 14.971 7.329 1.00 45.28 86 ARG A CA 1
ATOM 660 C C . ARG A 1 86 ? -22.728 16.091 8.361 1.00 45.28 86 ARG A C 1
ATOM 662 O O . ARG A 1 86 ? -23.605 16.944 8.434 1.00 45.28 86 ARG A O 1
ATOM 669 N N . GLY A 1 87 ? -21.620 16.101 9.100 1.00 44.78 87 GLY A N 1
ATOM 670 C CA . GLY A 1 87 ? -21.187 17.260 9.885 1.00 44.78 87 GLY A CA 1
ATOM 671 C C . GLY A 1 87 ? -21.993 17.551 11.154 1.00 44.78 87 GLY A C 1
ATOM 672 O O . GLY A 1 87 ? -22.505 18.654 11.309 1.00 44.78 87 GLY A O 1
ATOM 673 N N . ALA A 1 88 ? -22.051 16.607 12.097 1.00 44.22 88 ALA A N 1
ATOM 674 C CA . ALA A 1 88 ? -22.171 16.999 13.502 1.00 44.22 88 ALA A CA 1
ATOM 675 C C . ALA A 1 88 ? -20.776 17.417 13.992 1.00 44.22 88 ALA A C 1
ATOM 677 O O . ALA A 1 88 ? -19.827 16.646 13.843 1.00 44.22 88 ALA A O 1
ATOM 678 N N . GLY A 1 89 ? -20.641 18.627 14.538 1.00 50.09 89 GLY A N 1
ATOM 679 C CA . GLY A 1 89 ? -19.379 19.090 15.113 1.00 50.09 89 GLY A CA 1
ATOM 680 C C . GLY A 1 89 ? -19.027 18.264 16.346 1.00 50.09 89 GLY A C 1
ATOM 681 O O . GLY A 1 89 ? -19.607 18.472 17.407 1.00 50.09 89 GLY A O 1
ATOM 682 N N . MET A 1 90 ? -18.101 17.316 16.202 1.00 63.41 90 MET A N 1
ATOM 683 C CA . MET A 1 90 ? -17.512 16.630 17.347 1.00 63.41 90 MET A CA 1
ATOM 684 C C . MET A 1 90 ? -16.490 17.561 17.989 1.00 63.41 90 MET A C 1
ATOM 686 O O . MET A 1 90 ? -15.509 17.944 17.351 1.00 63.41 90 MET A O 1
ATOM 690 N N . THR A 1 91 ? -16.719 17.912 19.252 1.00 73.88 91 THR A N 1
ATOM 691 C CA . THR A 1 91 ? -15.686 18.494 20.112 1.00 73.88 91 THR A CA 1
ATOM 692 C C . THR A 1 91 ? -14.457 17.578 20.077 1.00 73.88 91 THR A C 1
ATOM 694 O O . THR A 1 91 ? -14.637 16.362 20.204 1.00 73.88 91 THR A O 1
ATOM 697 N N . PRO A 1 92 ? -13.230 18.104 19.899 1.00 81.62 92 PRO A N 1
ATOM 698 C CA . PRO A 1 92 ? -12.025 17.284 19.938 1.00 81.62 92 PRO A CA 1
ATOM 699 C C . PRO A 1 92 ? -11.970 16.465 21.228 1.00 81.62 92 PRO A C 1
ATOM 701 O O . PRO A 1 92 ? -12.207 17.001 22.312 1.00 81.62 92 PRO A O 1
ATOM 704 N N . LEU A 1 93 ? -11.665 15.172 21.114 1.00 89.75 93 LEU A N 1
ATOM 705 C CA . LEU A 1 93 ? -11.415 14.339 22.287 1.00 89.75 93 LEU A CA 1
ATOM 706 C C . LEU A 1 93 ? -10.142 14.836 22.977 1.00 89.75 93 LEU A C 1
ATOM 708 O O . LEU A 1 93 ? -9.170 15.174 22.301 1.00 89.75 93 LEU A O 1
ATOM 712 N N . THR A 1 94 ? -10.147 14.879 24.306 1.00 93.69 94 THR A N 1
ATOM 713 C CA . THR A 1 94 ? -9.018 15.365 25.106 1.00 93.69 94 THR A CA 1
ATOM 714 C C . THR A 1 94 ? -8.489 14.301 26.058 1.00 93.69 94 THR A C 1
ATOM 716 O O . THR A 1 94 ? -9.231 13.417 26.489 1.00 93.69 94 THR A O 1
ATOM 719 N N . ASP A 1 95 ? -7.216 14.417 26.429 1.00 92.62 95 ASP A N 1
ATOM 720 C CA . ASP A 1 95 ? -6.632 13.664 27.538 1.00 92.62 95 ASP A CA 1
ATOM 721 C C . ASP A 1 95 ? -7.166 14.139 28.911 1.00 92.62 95 ASP A C 1
ATOM 723 O O . ASP A 1 95 ? -7.956 15.084 29.019 1.00 92.62 95 ASP A O 1
ATOM 727 N N . SER A 1 96 ? -6.722 13.485 29.988 1.00 93.50 96 SER A N 1
ATOM 728 C CA . SER A 1 96 ? -7.079 13.843 31.370 1.00 93.50 96 SER A CA 1
ATOM 729 C C . SER A 1 96 ? -6.517 15.193 31.843 1.00 93.50 96 SER A C 1
ATOM 731 O O . SER A 1 96 ? -6.904 15.664 32.910 1.00 93.50 96 SER A O 1
ATOM 733 N N . ALA A 1 97 ? -5.634 15.825 31.064 1.00 94.31 97 ALA A N 1
ATOM 734 C CA . ALA A 1 97 ? -5.112 17.172 31.278 1.00 94.31 97 ALA A CA 1
ATOM 735 C C . ALA A 1 97 ? -5.791 18.222 30.368 1.00 94.31 97 ALA A C 1
ATOM 737 O O . ALA A 1 97 ? -5.350 19.372 30.330 1.00 94.31 97 ALA A O 1
ATOM 738 N N . GLY A 1 98 ? -6.850 17.847 29.638 1.00 92.25 98 GLY A N 1
ATOM 739 C CA . GLY A 1 98 ? -7.609 18.733 28.751 1.00 92.25 98 GLY A CA 1
ATOM 740 C C . GLY A 1 98 ? -6.924 19.051 27.417 1.00 92.25 98 GLY A C 1
ATOM 741 O O . GLY A 1 98 ? -7.368 19.950 26.705 1.00 92.25 98 GLY A O 1
ATOM 742 N N . ARG A 1 99 ? -5.849 18.342 27.054 1.00 92.38 99 ARG A N 1
ATOM 743 C CA . ARG A 1 99 ? -5.127 18.548 25.788 1.00 92.38 99 ARG A CA 1
ATOM 744 C C . ARG A 1 99 ? -5.819 17.771 24.667 1.00 92.38 99 ARG A C 1
ATOM 746 O O . ARG A 1 99 ? -6.184 16.620 24.899 1.00 92.38 99 ARG A O 1
ATOM 753 N N . PRO A 1 100 ? -5.994 18.338 23.460 1.00 93.38 100 PRO A N 1
ATOM 754 C CA . PRO A 1 100 ? -6.615 17.624 22.347 1.00 93.38 100 PRO A CA 1
ATOM 755 C C . PRO A 1 100 ? -5.761 16.425 21.917 1.00 93.38 100 PRO A C 1
ATOM 757 O O . PRO A 1 100 ? -4.547 16.545 21.750 1.00 93.38 100 PRO A O 1
ATOM 760 N N . LEU A 1 101 ? -6.408 15.279 21.715 1.00 92.88 101 LEU A N 1
ATOM 761 C CA . LEU A 1 101 ? -5.771 14.063 21.221 1.00 92.88 101 LEU A CA 1
ATOM 762 C C . LEU A 1 101 ? -5.474 14.170 19.711 1.00 92.88 101 LEU A C 1
ATOM 764 O O . LEU A 1 101 ? -6.281 14.734 18.965 1.00 92.88 101 LEU A O 1
ATOM 768 N N . PRO A 1 102 ? -4.357 13.598 19.224 1.00 91.75 102 PRO A N 1
ATOM 769 C CA . PRO A 1 102 ? -4.067 13.497 17.795 1.00 91.75 102 PRO A CA 1
ATOM 770 C C . PRO A 1 102 ? -5.143 12.729 17.002 1.00 91.75 102 PRO A C 1
ATOM 772 O O . PRO A 1 102 ? -5.737 11.772 17.499 1.00 91.75 102 PRO A O 1
ATOM 775 N N . GLU A 1 103 ? -5.328 13.057 15.716 1.00 87.50 103 GLU A N 1
ATOM 776 C CA . GLU A 1 103 ? -6.270 12.334 14.831 1.00 87.50 103 GLU A CA 1
ATOM 777 C C . GLU A 1 103 ? -5.915 10.837 14.691 1.00 87.50 103 GLU A C 1
ATOM 779 O O . GLU A 1 103 ? -6.783 9.968 14.601 1.00 87.50 103 GLU A O 1
ATOM 784 N N . ILE A 1 104 ? -4.617 10.517 14.717 1.00 89.81 104 ILE A N 1
ATOM 785 C CA . ILE A 1 104 ? -4.111 9.138 14.662 1.00 89.81 104 ILE A CA 1
ATOM 786 C C . ILE A 1 104 ? -4.491 8.315 15.908 1.00 89.81 104 ILE A C 1
ATOM 788 O O . ILE A 1 104 ? -4.639 7.098 15.810 1.00 89.81 104 ILE A O 1
ATOM 792 N N . GLU A 1 105 ? -4.715 8.971 17.051 1.00 92.00 105 GLU A N 1
ATOM 793 C CA . GLU A 1 105 ? -5.144 8.354 18.316 1.00 92.00 105 GLU A CA 1
ATOM 794 C C . GLU A 1 105 ? -6.670 8.380 18.504 1.00 92.00 105 GLU A C 1
ATOM 796 O O . GLU A 1 105 ? -7.195 7.776 19.437 1.00 92.00 105 GLU A O 1
ATOM 801 N N . THR A 1 106 ? -7.400 9.026 17.589 1.00 93.12 106 THR A N 1
ATOM 802 C CA . THR A 1 106 ? -8.866 9.153 17.614 1.00 93.12 106 THR A CA 1
ATOM 803 C C . THR A 1 106 ? -9.545 8.558 16.363 1.00 93.12 106 THR A C 1
ATOM 805 O O . THR A 1 106 ? -10.407 9.195 15.754 1.00 93.12 106 THR A O 1
ATOM 808 N N . PRO A 1 107 ? -9.190 7.321 15.942 1.00 93.94 107 PRO A N 1
ATOM 809 C CA . PRO A 1 107 ? -9.776 6.685 14.767 1.00 93.94 107 PRO A CA 1
ATOM 810 C C . PRO A 1 107 ? -11.271 6.393 14.959 1.00 93.94 107 PRO A C 1
ATOM 812 O O . PRO A 1 107 ? -11.699 5.907 16.006 1.00 93.94 107 PRO A O 1
ATOM 815 N N . ASP A 1 108 ? -12.059 6.601 13.904 1.00 94.19 108 ASP A N 1
ATOM 816 C CA . ASP A 1 108 ? -13.452 6.157 13.880 1.00 94.19 108 ASP A CA 1
ATOM 817 C C . ASP A 1 108 ? -13.581 4.617 13.812 1.00 94.19 108 ASP A C 1
ATOM 819 O O . ASP A 1 108 ? -12.615 3.865 13.625 1.00 94.19 108 ASP A O 1
ATOM 823 N N . ALA A 1 109 ? -14.816 4.129 13.955 1.00 96.25 109 ALA A N 1
ATOM 824 C CA . ALA A 1 109 ? -15.120 2.700 13.943 1.00 96.25 109 ALA A CA 1
ATOM 825 C C . ALA A 1 109 ? -14.801 1.999 12.604 1.00 96.25 109 ALA A C 1
ATOM 827 O O . ALA A 1 109 ? -14.545 0.791 12.597 1.00 96.25 109 ALA A O 1
ATOM 828 N N . GLU A 1 110 ? -14.797 2.713 11.473 1.00 95.69 110 GLU A N 1
ATOM 829 C CA . GLU A 1 110 ? -14.417 2.147 10.176 1.00 95.69 110 GLU A CA 1
ATOM 830 C C . GLU A 1 110 ? -12.894 2.023 10.064 1.00 95.69 110 GLU A C 1
ATOM 832 O O . GLU A 1 110 ? -12.397 0.948 9.717 1.00 95.69 110 GLU A O 1
ATOM 837 N N . ARG A 1 111 ? -12.140 3.058 10.454 1.00 96.50 111 ARG A N 1
ATOM 838 C CA . ARG A 1 111 ? -10.672 3.035 10.530 1.00 96.50 111 ARG A CA 1
ATOM 839 C C . ARG A 1 111 ? -10.193 1.921 11.472 1.00 96.50 111 ARG A C 1
ATOM 841 O O . ARG A 1 111 ? -9.341 1.123 11.080 1.00 96.50 111 ARG A O 1
ATOM 848 N N . LEU A 1 112 ? -10.807 1.770 12.651 1.00 97.25 112 LEU A N 1
ATOM 849 C CA . LEU A 1 112 ? -10.549 0.648 13.571 1.00 97.25 112 LEU A CA 1
ATOM 850 C C . LEU A 1 112 ? -10.859 -0.724 12.947 1.00 97.25 112 LEU A C 1
ATOM 852 O O . LEU A 1 112 ? -10.064 -1.660 13.074 1.00 97.25 112 LEU A O 1
ATOM 856 N N . ARG A 1 113 ? -11.976 -0.857 12.218 1.00 97.69 113 ARG A N 1
ATOM 857 C CA . ARG A 1 113 ? -12.300 -2.090 11.483 1.00 97.69 113 ARG A CA 1
ATOM 858 C C . ARG A 1 113 ? -11.257 -2.406 10.410 1.00 97.69 113 ARG A C 1
ATOM 860 O O . ARG A 1 113 ? -10.915 -3.572 10.233 1.00 97.69 113 ARG A O 1
ATOM 867 N N . ILE A 1 114 ? -10.747 -1.400 9.700 1.00 98.19 114 ILE A N 1
ATOM 868 C CA . ILE A 1 114 ? -9.714 -1.575 8.673 1.00 98.19 114 ILE A CA 1
ATOM 869 C C . ILE A 1 114 ? -8.414 -2.101 9.301 1.00 98.19 114 ILE A C 1
ATOM 871 O O . ILE A 1 114 ? -7.879 -3.089 8.796 1.00 98.19 114 ILE A O 1
ATOM 875 N N . TYR A 1 115 ? -7.954 -1.532 10.425 1.00 97.50 115 TYR A N 1
ATOM 876 C CA . TYR A 1 115 ? -6.821 -2.079 11.191 1.00 97.50 115 TYR A CA 1
ATOM 877 C C . TYR A 1 115 ? -7.046 -3.556 11.558 1.00 97.50 115 TYR A C 1
ATOM 879 O O . TYR A 1 115 ? -6.180 -4.400 11.307 1.00 97.50 115 TYR A O 1
ATOM 887 N N . GLY A 1 116 ? -8.228 -3.885 12.092 1.00 97.75 116 GLY A N 1
ATOM 888 C CA . GLY A 1 116 ? -8.605 -5.258 12.435 1.00 97.75 116 GLY A CA 1
ATOM 889 C C . GLY A 1 116 ? -8.589 -6.210 11.234 1.00 97.75 116 GLY A C 1
ATOM 890 O O . GLY A 1 116 ? -8.030 -7.303 11.322 1.00 97.75 116 GLY A O 1
ATOM 891 N N . ASP A 1 117 ? -9.138 -5.788 10.092 1.00 98.38 117 ASP A N 1
ATOM 892 C CA . ASP A 1 117 ? -9.190 -6.585 8.863 1.00 98.38 117 ASP A CA 1
ATOM 893 C C . ASP A 1 117 ? -7.794 -6.823 8.256 1.00 98.38 117 ASP A C 1
ATOM 895 O O . ASP A 1 117 ? -7.501 -7.932 7.795 1.00 98.38 117 ASP A O 1
ATOM 899 N N . MET A 1 118 ? -6.911 -5.817 8.276 1.00 98.12 118 MET A N 1
ATOM 900 C CA . MET A 1 118 ? -5.523 -5.972 7.824 1.00 98.12 118 MET A CA 1
ATOM 901 C C . MET A 1 118 ? -4.736 -6.907 8.748 1.00 98.12 118 MET A C 1
ATOM 903 O O . MET A 1 118 ? -4.090 -7.845 8.274 1.00 98.12 118 MET A O 1
ATOM 907 N N . MET A 1 119 ? -4.844 -6.723 10.068 1.00 97.62 119 MET A N 1
ATOM 908 C CA . MET A 1 119 ? -4.148 -7.566 11.043 1.00 97.62 119 MET A CA 1
ATOM 909 C C . MET A 1 119 ? -4.666 -9.015 11.022 1.00 97.62 119 MET A C 1
ATOM 911 O O . MET A 1 119 ? -3.881 -9.963 11.085 1.00 97.62 119 MET A O 1
ATOM 915 N N . PHE A 1 120 ? -5.972 -9.219 10.815 1.00 97.88 120 PHE A N 1
ATOM 916 C CA . PHE A 1 120 ? -6.572 -10.540 10.598 1.00 97.88 120 PHE A CA 1
ATOM 917 C C . PHE A 1 120 ? -5.929 -11.285 9.415 1.00 97.88 120 PHE A C 1
ATOM 919 O O . PHE A 1 120 ? -5.715 -12.502 9.498 1.00 97.88 120 PHE A O 1
ATOM 926 N N . LEU A 1 121 ? -5.616 -10.580 8.322 1.00 98.12 121 LEU A N 1
ATOM 927 C CA . LEU A 1 121 ? -4.930 -11.151 7.160 1.00 98.12 121 LEU A CA 1
ATOM 928 C C . LEU A 1 121 ? -3.436 -11.373 7.423 1.00 98.12 121 LEU A C 1
ATOM 930 O O . LEU A 1 121 ? -2.916 -12.435 7.064 1.00 98.12 121 LEU A O 1
ATOM 934 N N . ALA A 1 122 ? -2.759 -10.419 8.069 1.00 96.62 122 ALA A N 1
ATOM 935 C CA . ALA A 1 122 ? -1.338 -10.499 8.404 1.00 96.62 122 ALA A CA 1
ATOM 936 C C . ALA A 1 122 ? -1.027 -11.726 9.280 1.00 96.62 122 ALA A C 1
ATOM 938 O O . ALA A 1 122 ? -0.184 -12.545 8.912 1.00 96.62 122 ALA A O 1
ATOM 939 N N . LEU A 1 123 ? -1.798 -11.933 10.355 1.00 96.25 123 LEU A N 1
ATOM 940 C CA . LEU A 1 123 ? -1.672 -13.076 11.273 1.00 96.25 123 LEU A CA 1
ATOM 941 C C . LEU A 1 123 ? -1.885 -14.447 10.603 1.00 96.25 123 LEU A C 1
ATOM 943 O O . LEU A 1 123 ? -1.469 -15.472 11.137 1.00 96.25 123 LEU A O 1
ATOM 947 N N . ARG A 1 124 ? -2.524 -14.490 9.427 1.00 96.56 124 ARG A N 1
ATOM 948 C CA . ARG A 1 124 ? -2.759 -15.721 8.646 1.00 96.56 124 ARG A CA 1
ATOM 949 C C . ARG A 1 124 ? -1.761 -15.910 7.507 1.00 96.56 124 ARG A C 1
ATOM 951 O O . ARG A 1 124 ? -1.796 -16.926 6.816 1.00 96.56 124 ARG A O 1
ATOM 958 N N . SER A 1 125 ? -0.872 -14.947 7.288 1.00 94.25 125 SER A N 1
ATOM 959 C CA . SER A 1 125 ? 0.148 -14.997 6.250 1.00 94.25 125 SER A CA 1
ATOM 960 C C . SER A 1 125 ? 1.492 -15.388 6.853 1.00 94.25 125 SER A C 1
ATOM 962 O O . SER A 1 125 ? 2.052 -14.650 7.654 1.00 94.25 125 SER A O 1
ATOM 964 N N . ALA A 1 126 ? 2.057 -16.518 6.421 1.00 91.25 126 ALA A N 1
ATOM 965 C CA . ALA A 1 126 ? 3.304 -17.050 6.982 1.00 91.25 126 ALA A CA 1
ATOM 966 C C . ALA A 1 126 ? 4.510 -16.084 6.915 1.00 91.25 126 ALA A C 1
ATOM 968 O O . ALA A 1 126 ? 5.452 -16.248 7.683 1.00 91.25 126 ALA A O 1
ATOM 969 N N . ARG A 1 127 ? 4.501 -15.090 6.010 1.00 89.94 127 ARG A N 1
ATOM 970 C CA . ARG A 1 127 ? 5.492 -13.997 5.982 1.00 89.94 127 ARG A CA 1
ATOM 971 C C . ARG A 1 127 ? 5.219 -12.986 7.100 1.00 89.94 127 ARG A C 1
ATOM 973 O O . ARG A 1 127 ? 6.088 -12.756 7.929 1.00 89.94 127 ARG A O 1
ATOM 980 N N . HIS A 1 128 ? 4.021 -12.408 7.110 1.00 93.25 128 HIS A N 1
ATOM 981 C CA . HIS A 1 128 ? 3.660 -11.273 7.962 1.00 93.25 128 HIS A CA 1
ATOM 982 C C . HIS A 1 128 ? 3.489 -11.671 9.434 1.00 93.25 128 HIS A C 1
ATOM 984 O O . HIS A 1 128 ? 3.917 -10.936 10.311 1.00 93.25 128 HIS A O 1
ATOM 990 N N . ALA A 1 129 ? 3.008 -12.884 9.718 1.00 94.00 129 ALA A N 1
ATOM 991 C CA . ALA A 1 129 ? 2.918 -13.431 11.076 1.00 94.00 129 ALA A CA 1
ATOM 992 C C . ALA A 1 129 ? 4.283 -13.662 11.767 1.00 94.00 129 ALA A C 1
ATOM 994 O O . ALA A 1 129 ? 4.313 -14.001 12.946 1.00 94.00 129 ALA A O 1
ATOM 995 N N . ARG A 1 130 ? 5.407 -13.512 11.046 1.00 92.69 130 ARG A N 1
ATOM 996 C CA . ARG A 1 130 ? 6.777 -13.562 11.595 1.00 92.69 130 ARG A CA 1
ATOM 997 C C . ARG A 1 130 ? 7.468 -12.196 11.645 1.00 92.69 130 ARG A C 1
ATOM 999 O O . ARG A 1 130 ? 8.627 -12.134 12.038 1.00 92.69 130 ARG A O 1
ATOM 1006 N N . MET A 1 131 ? 6.803 -11.127 11.209 1.00 91.50 131 MET A N 1
ATOM 1007 C CA . MET A 1 131 ? 7.353 -9.775 11.295 1.00 91.50 131 MET A CA 1
ATOM 1008 C C . MET A 1 131 ? 7.172 -9.211 12.712 1.00 91.50 131 MET A C 1
ATOM 1010 O O . MET A 1 131 ? 6.140 -9.471 13.337 1.00 91.50 131 MET A O 1
ATOM 1014 N N . PRO A 1 132 ? 8.121 -8.400 13.210 1.00 93.25 132 PRO A N 1
ATOM 1015 C CA . PRO A 1 132 ? 7.895 -7.526 14.354 1.00 93.25 132 PRO A CA 1
ATOM 1016 C C . PRO A 1 132 ? 6.636 -6.666 14.175 1.00 93.25 132 PRO A C 1
ATOM 1018 O O . PRO A 1 132 ? 6.307 -6.232 13.070 1.00 93.25 132 PRO A O 1
ATOM 1021 N N . VAL A 1 133 ? 5.946 -6.360 15.277 1.00 93.81 133 VAL A N 1
ATOM 1022 C CA . VAL A 1 133 ? 4.747 -5.500 15.244 1.00 93.81 133 VAL A CA 1
ATOM 1023 C C . VAL A 1 133 ? 5.085 -4.078 14.773 1.00 93.81 133 VAL A C 1
ATOM 1025 O O . VAL A 1 133 ? 4.279 -3.467 14.077 1.00 93.81 133 VAL A O 1
ATOM 1028 N N . ALA A 1 134 ? 6.287 -3.575 15.081 1.00 91.75 134 ALA A N 1
ATOM 1029 C CA . ALA A 1 134 ? 6.784 -2.292 14.577 1.00 91.75 134 ALA A CA 1
ATOM 1030 C C . ALA A 1 134 ? 6.892 -2.278 13.039 1.00 91.75 134 ALA A C 1
ATOM 1032 O O . ALA A 1 134 ? 6.397 -1.352 12.395 1.00 91.75 134 ALA A O 1
ATOM 1033 N N . ASP A 1 135 ? 7.445 -3.339 12.446 1.00 89.69 135 ASP A N 1
ATOM 1034 C CA . ASP A 1 135 ? 7.521 -3.494 10.992 1.00 89.69 135 ASP A CA 1
ATOM 1035 C C . ASP A 1 135 ? 6.115 -3.544 10.383 1.00 89.69 135 ASP A C 1
ATOM 1037 O O . ASP A 1 135 ? 5.826 -2.791 9.453 1.00 89.69 135 ASP A O 1
ATOM 1041 N N . LEU A 1 136 ? 5.210 -4.367 10.934 1.00 92.44 136 LEU A N 1
ATOM 1042 C CA . LEU A 1 136 ? 3.815 -4.439 10.476 1.00 92.44 136 LEU A CA 1
ATOM 1043 C C . LEU A 1 136 ? 3.122 -3.075 10.549 1.00 92.44 136 LEU A C 1
ATOM 1045 O O . LEU A 1 136 ? 2.448 -2.694 9.595 1.00 92.44 136 LEU A O 1
ATOM 1049 N N . ARG A 1 137 ? 3.326 -2.309 11.628 1.00 92.06 137 ARG A N 1
ATOM 1050 C CA . ARG A 1 137 ? 2.811 -0.940 11.744 1.00 92.06 137 ARG A CA 1
ATOM 1051 C C . ARG A 1 137 ? 3.306 -0.069 10.587 1.00 92.06 137 ARG A C 1
ATOM 1053 O O . ARG A 1 137 ? 2.479 0.572 9.946 1.00 92.06 137 ARG A O 1
ATOM 1060 N N . SER A 1 138 ? 4.597 -0.115 10.243 1.00 87.06 138 SER A N 1
ATOM 1061 C CA . SER A 1 138 ? 5.150 0.673 9.125 1.00 87.06 138 SER A CA 1
ATOM 1062 C C . SER A 1 138 ? 4.511 0.351 7.759 1.00 87.06 138 SER A C 1
ATOM 1064 O O . SER A 1 138 ? 4.317 1.251 6.943 1.00 87.06 138 SER A O 1
ATOM 1066 N N . TYR A 1 139 ? 4.116 -0.908 7.523 1.00 86.56 139 TYR A N 1
ATOM 1067 C CA . TYR A 1 139 ? 3.485 -1.348 6.269 1.00 86.56 139 TYR A CA 1
ATOM 1068 C C . TYR A 1 139 ? 1.962 -1.144 6.210 1.00 86.56 139 TYR A C 1
ATOM 1070 O O . TYR A 1 139 ? 1.398 -1.189 5.113 1.00 86.56 139 TYR A O 1
ATOM 1078 N N . LEU A 1 140 ? 1.292 -0.970 7.355 1.00 94.69 140 LEU A N 1
ATOM 1079 C CA . LEU A 1 140 ? -0.173 -0.952 7.461 1.00 94.69 140 LEU A CA 1
ATOM 1080 C C . LEU A 1 140 ? -0.739 0.413 7.881 1.00 94.69 140 LEU A C 1
ATOM 1082 O O . LEU A 1 140 ? -1.744 0.835 7.325 1.00 94.69 140 LEU A O 1
ATOM 1086 N N . GLU A 1 141 ? -0.111 1.125 8.816 1.00 95.12 141 GLU A N 1
ATOM 1087 C CA . GLU A 1 141 ? -0.643 2.385 9.358 1.00 95.12 141 GLU A CA 1
ATOM 1088 C C . GLU A 1 141 ? -0.700 3.495 8.305 1.00 95.12 141 GLU A C 1
ATOM 1090 O O . GLU A 1 141 ? -1.764 4.063 8.065 1.00 95.12 141 GLU A O 1
ATOM 1095 N N . VAL A 1 142 ? 0.414 3.757 7.613 1.00 95.44 142 VAL A N 1
ATOM 1096 C CA . VAL A 1 142 ? 0.479 4.817 6.593 1.00 95.44 142 VAL A CA 1
ATOM 1097 C C . VAL A 1 142 ? -0.578 4.637 5.493 1.00 95.44 142 VAL A C 1
ATOM 1099 O O . VAL A 1 142 ? -1.344 5.577 5.287 1.00 95.44 142 VAL A O 1
ATOM 1102 N N . PRO A 1 143 ? -0.723 3.467 4.829 1.00 96.88 143 PRO A N 1
ATOM 1103 C CA . PRO A 1 143 ? -1.759 3.305 3.814 1.00 96.88 143 PRO A CA 1
ATOM 1104 C C . PRO A 1 143 ? -3.178 3.383 4.379 1.00 96.88 143 PRO A C 1
ATOM 1106 O O . PRO A 1 143 ? -4.065 3.813 3.650 1.00 96.88 143 PRO A O 1
ATOM 1109 N N . ILE A 1 144 ? -3.427 3.010 5.642 1.00 97.00 144 ILE A N 1
ATOM 1110 C CA . ILE A 1 144 ? -4.742 3.220 6.274 1.00 97.00 144 ILE A CA 1
ATOM 1111 C C . ILE A 1 144 ? -5.049 4.716 6.381 1.00 97.00 144 ILE A C 1
ATOM 1113 O O . ILE A 1 144 ? -6.143 5.136 6.005 1.00 97.00 144 ILE A O 1
ATOM 1117 N N . LEU A 1 145 ? -4.089 5.516 6.854 1.00 94.62 145 LEU A N 1
ATOM 1118 C CA . LEU A 1 145 ? -4.248 6.962 7.024 1.00 94.62 145 LEU A CA 1
ATOM 1119 C C . LEU A 1 145 ? -4.402 7.696 5.684 1.00 94.62 145 LEU A C 1
ATOM 1121 O O . LEU A 1 145 ? -5.192 8.630 5.591 1.00 94.62 145 LEU A O 1
ATOM 1125 N N . THR A 1 146 ? -3.705 7.254 4.634 1.00 94.75 146 THR A N 1
ATOM 1126 C CA . THR A 1 146 ? -3.776 7.873 3.300 1.00 94.75 146 THR A CA 1
ATOM 1127 C C . THR A 1 146 ? -4.823 7.255 2.363 1.00 94.75 146 THR A C 1
ATOM 1129 O O . THR A 1 146 ? -4.970 7.692 1.222 1.00 94.75 146 THR A O 1
ATOM 1132 N N . GLY A 1 147 ? -5.551 6.222 2.803 1.00 96.56 147 GLY A N 1
ATOM 1133 C CA . GLY A 1 147 ? -6.520 5.492 1.974 1.00 96.56 147 GLY A CA 1
ATOM 1134 C C . GLY A 1 147 ? -5.896 4.621 0.871 1.00 96.56 147 GLY A C 1
ATOM 1135 O O . GLY A 1 147 ? -6.607 4.139 -0.012 1.00 96.56 147 GLY A O 1
ATOM 1136 N N . GLN A 1 148 ? -4.581 4.391 0.901 1.00 97.88 148 GLN A N 1
ATOM 1137 C CA . GLN A 1 148 ? -3.820 3.686 -0.137 1.00 97.88 148 GLN A CA 1
ATOM 1138 C C . GLN A 1 148 ? -3.832 2.157 0.022 1.00 97.88 148 GLN A C 1
ATOM 1140 O O . GLN A 1 148 ? -2.797 1.479 -0.007 1.00 97.88 148 GLN A O 1
ATOM 1145 N N . PHE A 1 149 ? -5.024 1.593 0.201 1.00 98.31 149 PHE A N 1
ATOM 1146 C CA . PHE A 1 149 ? -5.229 0.158 0.359 1.00 98.31 149 PHE A CA 1
ATOM 1147 C C . PHE A 1 149 ? -6.504 -0.332 -0.324 1.00 98.31 149 PHE A C 1
ATOM 1149 O O . PHE A 1 149 ? -7.451 0.412 -0.577 1.00 98.31 149 PHE A O 1
ATOM 1156 N N . ARG A 1 150 ? -6.567 -1.642 -0.575 1.00 98.44 150 ARG A N 1
ATOM 1157 C CA . ARG A 1 150 ? -7.811 -2.311 -0.962 1.00 98.44 150 ARG A CA 1
ATOM 1158 C C . ARG A 1 150 ? -7.947 -3.646 -0.258 1.00 98.44 150 ARG A C 1
ATOM 1160 O O . ARG A 1 150 ? -7.062 -4.489 -0.369 1.00 98.44 150 ARG A O 1
ATOM 1167 N N . ILE A 1 151 ? -9.076 -3.854 0.420 1.00 98.50 151 ILE A N 1
ATOM 1168 C CA . ILE A 1 151 ? -9.422 -5.111 1.098 1.00 98.50 151 ILE A CA 1
ATOM 1169 C C . ILE A 1 151 ? -10.558 -5.795 0.332 1.00 98.50 151 ILE A C 1
ATOM 1171 O O . ILE A 1 151 ? -11.634 -5.230 0.140 1.00 98.50 151 ILE A O 1
ATOM 1175 N N . PHE A 1 152 ? -10.329 -7.039 -0.078 1.00 98.19 152 PHE A N 1
ATOM 1176 C CA . PHE A 1 152 ? -11.317 -7.911 -0.701 1.00 98.19 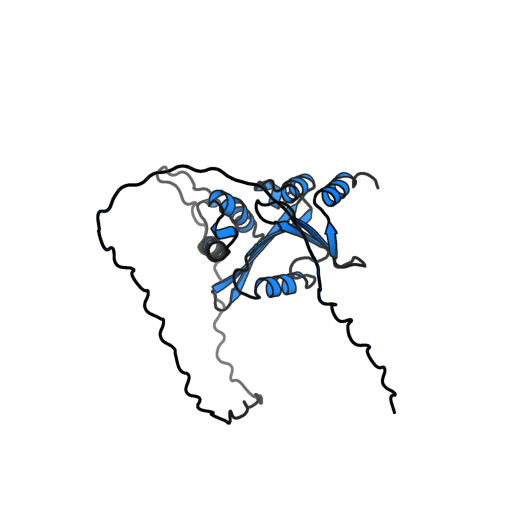152 PHE A CA 1
ATOM 1177 C C . PHE A 1 152 ? -12.026 -8.712 0.391 1.00 98.19 152 PHE A C 1
ATOM 1179 O O . PHE A 1 152 ? -11.422 -9.587 1.022 1.00 98.19 152 PHE A O 1
ATOM 1186 N N . ARG A 1 153 ? -13.309 -8.413 0.610 1.00 97.12 153 ARG A N 1
ATOM 1187 C CA . ARG A 1 153 ? -14.165 -9.112 1.575 1.00 97.12 153 ARG A CA 1
ATOM 1188 C C . ARG A 1 153 ? -15.131 -10.044 0.848 1.00 97.12 153 ARG A C 1
ATOM 1190 O O . ARG A 1 153 ? -15.660 -9.684 -0.198 1.00 97.12 153 ARG A O 1
ATOM 1197 N N . PHE A 1 154 ? -15.354 -11.219 1.422 1.00 95.81 154 PHE A N 1
ATOM 1198 C CA . PHE A 1 154 ? -16.372 -12.182 1.001 1.00 95.81 154 PHE A CA 1
ATOM 1199 C C . PHE A 1 154 ? -17.179 -12.537 2.248 1.00 95.81 154 PHE A C 1
ATOM 1201 O O . PHE A 1 154 ? -16.583 -12.849 3.281 1.00 95.81 154 PHE A O 1
ATOM 1208 N N . ASP A 1 155 ? -18.502 -12.403 2.169 1.00 95.44 155 ASP A N 1
ATOM 1209 C CA . ASP A 1 155 ? -19.432 -12.570 3.297 1.00 95.44 155 ASP A CA 1
ATOM 1210 C C . ASP A 1 155 ? -19.049 -11.701 4.512 1.00 95.44 155 ASP A C 1
ATOM 1212 O O . ASP A 1 155 ? -19.052 -12.132 5.661 1.00 95.44 155 ASP A O 1
ATOM 1216 N N . GLY A 1 156 ? -18.614 -10.464 4.240 1.00 95.38 156 GLY A N 1
ATOM 1217 C CA . GLY A 1 156 ? -18.131 -9.509 5.246 1.00 95.38 156 GLY A CA 1
ATOM 1218 C C . GLY A 1 156 ? -16.717 -9.771 5.786 1.00 95.38 156 GLY A C 1
ATOM 1219 O O . GLY A 1 156 ? -16.129 -8.855 6.360 1.00 95.38 156 GLY A O 1
ATOM 1220 N N . ILE A 1 157 ? -16.144 -10.959 5.555 1.00 97.38 157 ILE A N 1
ATOM 1221 C CA . ILE A 1 157 ? -14.833 -11.382 6.072 1.00 97.38 157 ILE A CA 1
ATOM 1222 C C . ILE A 1 157 ? -13.705 -11.013 5.091 1.00 97.38 157 ILE A C 1
ATOM 1224 O O . ILE A 1 157 ? -13.796 -11.363 3.907 1.00 97.38 157 ILE A O 1
ATOM 1228 N N . PRO A 1 158 ? -12.607 -10.371 5.534 1.00 98.25 158 PRO A N 1
ATOM 1229 C CA . PRO A 1 158 ? -11.452 -10.093 4.682 1.00 98.25 158 PRO A CA 1
ATOM 1230 C C . PRO A 1 158 ? -10.771 -11.393 4.229 1.00 98.25 158 PRO A C 1
ATOM 1232 O O . PRO A 1 158 ? -10.448 -12.273 5.028 1.00 98.25 158 PRO A O 1
ATOM 1235 N N . ARG A 1 159 ? -10.534 -11.523 2.918 1.00 98.06 159 ARG A N 1
ATOM 1236 C CA . ARG A 1 159 ? -9.843 -12.680 2.313 1.00 98.06 159 ARG A CA 1
ATOM 1237 C C . ARG A 1 159 ? -8.512 -12.325 1.670 1.00 98.06 159 ARG A C 1
ATOM 1239 O O . ARG A 1 159 ? -7.645 -13.192 1.574 1.00 98.06 159 ARG A O 1
ATOM 1246 N N . GLY A 1 160 ? -8.331 -11.077 1.261 1.00 98.31 160 GLY A N 1
ATOM 1247 C CA . GLY A 1 160 ? -7.039 -10.576 0.819 1.00 98.31 160 GLY A CA 1
ATOM 1248 C C . GLY A 1 160 ? -7.002 -9.057 0.758 1.00 98.31 160 GLY A C 1
ATOM 1249 O O . GLY A 1 160 ? -8.046 -8.408 0.766 1.00 98.31 160 GLY A O 1
ATOM 1250 N N . MET A 1 161 ? -5.799 -8.502 0.696 1.00 98.50 161 MET A N 1
ATOM 1251 C CA . MET A 1 161 ? -5.558 -7.072 0.557 1.00 98.50 161 MET A CA 1
ATOM 1252 C C . MET A 1 161 ? -4.314 -6.784 -0.282 1.00 98.50 161 MET A C 1
ATOM 1254 O O . MET A 1 161 ? -3.455 -7.654 -0.458 1.00 98.50 161 MET A O 1
ATOM 1258 N N . PHE A 1 162 ? -4.190 -5.540 -0.731 1.00 98.25 162 PHE A N 1
ATOM 1259 C CA . PHE A 1 162 ? -2.911 -4.948 -1.112 1.00 98.25 162 PHE A CA 1
ATOM 1260 C C . PHE A 1 162 ? -2.866 -3.463 -0.731 1.00 98.25 162 PHE A C 1
ATOM 1262 O O . PHE A 1 162 ? -3.914 -2.839 -0.540 1.00 98.25 162 PHE A O 1
ATOM 1269 N N . THR A 1 163 ? -1.657 -2.921 -0.634 1.00 98.19 163 THR A N 1
ATOM 1270 C CA . THR A 1 163 ? -1.365 -1.498 -0.400 1.00 98.19 163 THR A CA 1
ATOM 1271 C C . THR A 1 163 ? -0.543 -0.939 -1.558 1.00 98.19 163 THR A C 1
ATOM 1273 O O . THR A 1 163 ? 0.126 -1.695 -2.272 1.00 98.19 163 THR A O 1
ATOM 1276 N N . TRP A 1 164 ? -0.592 0.375 -1.775 1.00 98.50 164 TRP A N 1
ATOM 1277 C CA . TRP A 1 164 ? 0.191 1.027 -2.826 1.00 98.50 164 TRP A CA 1
ATOM 1278 C C . TRP A 1 164 ? 0.793 2.358 -2.388 1.00 98.50 164 TRP A C 1
ATOM 1280 O O . TRP A 1 164 ? 0.375 2.941 -1.396 1.00 98.50 164 TRP A O 1
ATOM 1290 N N . ALA A 1 165 ? 1.754 2.853 -3.158 1.00 98.38 165 ALA A N 1
ATOM 1291 C CA . ALA A 1 165 ? 2.373 4.156 -2.967 1.00 98.38 165 ALA A CA 1
ATOM 1292 C C . ALA A 1 165 ? 2.630 4.863 -4.300 1.00 98.38 165 ALA A C 1
ATOM 1294 O O . ALA A 1 165 ? 2.715 4.211 -5.344 1.00 98.38 165 ALA A O 1
ATOM 1295 N N . LEU A 1 166 ? 2.741 6.189 -4.245 1.00 98.50 166 LEU A N 1
ATOM 1296 C CA . LEU A 1 166 ? 3.143 7.055 -5.349 1.00 98.50 166 LEU A CA 1
ATOM 1297 C C . LEU A 1 166 ? 4.526 7.621 -5.021 1.00 98.50 166 LEU A C 1
ATOM 1299 O O . LEU A 1 166 ? 4.660 8.535 -4.213 1.00 98.50 166 LEU A O 1
ATOM 1303 N N . LEU A 1 167 ? 5.560 7.014 -5.597 1.00 98.50 167 LEU A N 1
ATOM 1304 C CA . LEU A 1 167 ? 6.947 7.201 -5.178 1.00 98.50 167 LEU A CA 1
ATOM 1305 C C . LEU A 1 167 ? 7.717 8.146 -6.110 1.00 98.50 167 LEU A C 1
ATOM 1307 O O . LEU A 1 167 ? 7.508 8.156 -7.327 1.00 98.50 167 LEU A O 1
ATOM 1311 N N . ASP A 1 168 ? 8.645 8.902 -5.533 1.00 98.19 168 ASP A N 1
ATOM 1312 C CA . ASP A 1 168 ? 9.718 9.614 -6.230 1.00 98.19 168 ASP A CA 1
ATOM 1313 C C . ASP A 1 168 ? 10.934 8.700 -6.478 1.00 98.19 168 ASP A C 1
ATOM 1315 O O . ASP A 1 168 ? 10.904 7.493 -6.221 1.00 98.19 168 ASP A O 1
ATOM 1319 N N . THR A 1 169 ? 12.025 9.251 -7.007 1.00 97.75 169 THR A N 1
ATOM 1320 C CA . THR A 1 169 ? 13.267 8.504 -7.263 1.00 97.75 169 THR A CA 1
ATOM 1321 C C . THR A 1 169 ? 13.873 7.944 -5.969 1.00 97.75 169 THR A C 1
ATOM 1323 O O . THR A 1 169 ? 14.225 6.766 -5.919 1.00 97.75 169 THR A O 1
ATOM 1326 N N . ASN A 1 170 ? 13.927 8.738 -4.893 1.00 97.50 170 ASN A N 1
ATOM 1327 C CA . ASN A 1 170 ? 14.546 8.333 -3.628 1.00 97.50 170 ASN A CA 1
ATOM 1328 C C . ASN A 1 170 ? 13.728 7.235 -2.924 1.00 97.50 170 ASN A C 1
ATOM 1330 O O . ASN A 1 170 ? 14.270 6.198 -2.539 1.00 97.50 170 ASN A O 1
ATOM 1334 N N . ALA A 1 171 ? 12.405 7.394 -2.824 1.00 97.94 171 ALA A N 1
ATOM 1335 C CA . ALA A 1 171 ? 11.550 6.366 -2.239 1.00 97.94 171 ALA A CA 1
ATOM 1336 C C . ALA A 1 171 ? 11.537 5.061 -3.056 1.00 97.94 171 ALA A C 1
ATOM 1338 O O . ALA A 1 171 ? 11.468 3.973 -2.476 1.00 97.94 171 ALA A O 1
ATOM 1339 N N . GLN A 1 172 ? 11.674 5.133 -4.385 1.00 98.19 172 GLN A N 1
ATOM 1340 C CA . GLN A 1 172 ? 11.888 3.940 -5.209 1.00 98.19 172 GLN A CA 1
ATOM 1341 C C . GLN A 1 172 ? 13.210 3.248 -4.876 1.00 98.19 172 GLN A C 1
ATOM 1343 O O . GLN A 1 172 ? 13.200 2.034 -4.671 1.00 98.19 172 GLN A O 1
ATOM 1348 N N . GLU A 1 173 ? 14.315 3.992 -4.754 1.00 97.62 173 GLU A N 1
ATOM 1349 C CA . GLU A 1 173 ? 15.614 3.445 -4.341 1.00 97.62 173 GLU A CA 1
ATOM 1350 C C . GLU A 1 173 ? 15.513 2.749 -2.973 1.00 97.62 173 GLU A C 1
ATOM 1352 O O . GLU A 1 173 ? 15.933 1.596 -2.832 1.00 97.62 173 GLU A O 1
ATOM 1357 N N . LYS A 1 174 ? 14.896 3.396 -1.971 1.00 96.12 174 LYS A N 1
ATOM 1358 C CA . LYS A 1 174 ? 14.636 2.796 -0.648 1.00 96.12 174 LYS A CA 1
ATOM 1359 C C . LYS A 1 174 ? 13.891 1.468 -0.778 1.00 96.12 174 LYS A C 1
ATOM 1361 O O . LYS A 1 174 ? 14.376 0.444 -0.296 1.00 96.12 174 LYS A O 1
ATOM 1366 N N . LEU A 1 175 ? 12.758 1.469 -1.484 1.00 95.88 175 LEU A N 1
ATOM 1367 C CA . LEU A 1 175 ? 11.917 0.287 -1.644 1.00 95.88 175 LEU A CA 1
ATOM 1368 C C . LEU A 1 175 ? 12.659 -0.863 -2.336 1.00 95.88 175 LEU A C 1
ATOM 1370 O O . LEU A 1 175 ? 12.553 -2.004 -1.883 1.00 95.88 175 LEU A O 1
ATOM 1374 N N . VAL A 1 176 ? 13.397 -0.604 -3.421 1.00 96.62 176 VAL A N 1
ATOM 1375 C CA . VAL A 1 176 ? 14.095 -1.677 -4.151 1.00 96.62 176 VAL A CA 1
ATOM 1376 C C . VAL A 1 176 ? 15.317 -2.200 -3.403 1.00 96.62 176 VAL A C 1
ATOM 1378 O O . VAL A 1 176 ? 15.544 -3.400 -3.449 1.00 96.62 176 VAL A O 1
ATOM 1381 N N . THR A 1 177 ? 16.012 -1.362 -2.631 1.00 94.88 177 THR A N 1
ATOM 1382 C CA . THR A 1 177 ? 17.133 -1.773 -1.755 1.00 94.88 177 THR A CA 1
ATOM 1383 C C . THR A 1 177 ? 16.682 -2.417 -0.434 1.00 94.88 177 THR A C 1
ATOM 1385 O O . THR A 1 177 ? 17.502 -2.750 0.417 1.00 94.88 177 THR A O 1
ATOM 1388 N N . GLY A 1 178 ? 15.372 -2.593 -0.222 1.00 91.38 178 GLY A N 1
ATOM 1389 C CA . GLY A 1 178 ? 14.818 -3.228 0.978 1.00 91.38 178 GLY A CA 1
ATOM 1390 C C . GLY A 1 178 ? 14.801 -2.348 2.232 1.00 91.38 178 GLY A C 1
ATOM 1391 O O . GLY A 1 178 ? 14.408 -2.839 3.294 1.00 91.38 178 GLY A O 1
ATOM 1392 N N . ARG A 1 179 ? 15.161 -1.063 2.117 1.00 92.06 179 ARG A N 1
ATOM 1393 C CA . ARG A 1 179 ? 15.016 -0.072 3.192 1.00 92.06 179 ARG A CA 1
ATOM 1394 C C . ARG A 1 179 ? 13.529 0.248 3.426 1.00 92.06 179 ARG A C 1
ATOM 1396 O O . ARG A 1 179 ? 12.741 0.223 2.476 1.00 92.06 179 ARG A O 1
ATOM 1403 N N . PRO A 1 180 ? 13.117 0.536 4.674 1.00 89.88 180 PRO A N 1
ATOM 1404 C CA . PRO A 1 180 ? 11.740 0.912 4.972 1.00 89.88 180 PRO A CA 1
ATOM 1405 C C . PRO A 1 180 ? 11.384 2.265 4.341 1.00 89.88 180 PRO A C 1
ATOM 1407 O O . PRO A 1 180 ? 12.229 3.154 4.226 1.00 89.88 180 PRO A O 1
ATOM 1410 N N . LEU A 1 181 ? 10.114 2.416 3.964 1.00 93.81 181 LEU A N 1
ATOM 1411 C CA . LEU A 1 181 ? 9.536 3.694 3.555 1.00 93.81 181 LEU A CA 1
ATOM 1412 C C . LEU A 1 181 ? 9.080 4.466 4.799 1.00 93.81 181 LEU A C 1
ATOM 1414 O O . LEU A 1 181 ? 8.352 3.923 5.632 1.00 93.81 181 LEU A O 1
ATOM 1418 N N . ALA A 1 182 ? 9.479 5.730 4.913 1.00 94.50 182 ALA A N 1
ATOM 1419 C CA . ALA A 1 182 ? 8.939 6.656 5.904 1.00 94.50 182 ALA A CA 1
ATOM 1420 C C . ALA A 1 182 ? 7.531 7.131 5.481 1.00 94.50 182 ALA A C 1
ATOM 1422 O O . ALA A 1 182 ? 7.201 7.047 4.297 1.00 94.50 182 ALA A O 1
ATOM 1423 N N . PRO A 1 183 ? 6.683 7.659 6.386 1.00 94.62 183 PRO A N 1
ATOM 1424 C CA . PRO A 1 183 ? 5.315 8.061 6.041 1.00 94.62 183 PRO A CA 1
ATOM 1425 C C . PRO A 1 183 ? 5.220 9.026 4.849 1.00 94.62 183 PRO A C 1
ATOM 1427 O O . PRO A 1 183 ? 4.385 8.836 3.968 1.00 94.62 183 PRO A O 1
ATOM 1430 N N . GLN A 1 184 ? 6.128 10.001 4.769 1.00 95.69 184 GLN A N 1
ATOM 1431 C CA . GLN A 1 184 ? 6.213 10.968 3.671 1.00 95.69 184 GLN A CA 1
ATOM 1432 C C . GLN A 1 184 ? 6.611 10.354 2.317 1.00 95.69 184 GLN A C 1
ATOM 1434 O O . GLN A 1 184 ? 6.298 10.928 1.278 1.00 95.69 184 GLN A O 1
ATOM 1439 N N . ASP A 1 185 ? 7.253 9.181 2.305 1.00 97.06 185 ASP A N 1
ATOM 1440 C CA . ASP A 1 185 ? 7.645 8.505 1.064 1.00 97.06 185 ASP A CA 1
ATOM 1441 C C . ASP A 1 185 ? 6.427 7.936 0.307 1.00 97.06 185 ASP A C 1
ATOM 1443 O O . ASP A 1 185 ? 6.499 7.715 -0.896 1.00 97.06 185 ASP A O 1
ATOM 1447 N N . TRP A 1 186 ? 5.290 7.697 0.976 1.00 97.00 186 TRP A N 1
ATOM 1448 C CA . TRP A 1 186 ? 4.137 7.008 0.371 1.00 97.00 186 TRP A CA 1
ATOM 1449 C C . TRP A 1 186 ? 3.402 7.812 -0.717 1.00 97.00 186 TRP A C 1
ATOM 1451 O O . TRP A 1 186 ? 2.644 7.212 -1.486 1.00 97.00 186 TRP A O 1
ATOM 1461 N N . ASN A 1 187 ? 3.630 9.129 -0.781 1.00 97.38 187 ASN A N 1
ATOM 1462 C CA . ASN A 1 187 ? 3.129 10.058 -1.805 1.00 97.38 187 ASN A CA 1
ATOM 1463 C C . ASN A 1 187 ? 4.216 11.056 -2.256 1.00 97.38 187 ASN A C 1
ATOM 1465 O O . ASN A 1 187 ? 3.906 12.203 -2.575 1.00 97.38 187 ASN A O 1
ATOM 1469 N N . SER A 1 188 ? 5.495 10.665 -2.240 1.00 97.94 188 SER A N 1
ATOM 1470 C CA . SER A 1 188 ? 6.593 11.573 -2.603 1.00 97.94 188 SER A CA 1
ATOM 1471 C C . SER A 1 188 ? 6.656 11.911 -4.099 1.00 97.94 188 SER A C 1
ATOM 1473 O O . SER A 1 188 ? 7.286 12.901 -4.467 1.00 97.94 188 SER A O 1
ATOM 1475 N N . GLY A 1 189 ? 6.018 11.123 -4.973 1.00 97.69 189 GLY A N 1
ATOM 1476 C CA . GLY A 1 189 ? 6.104 11.309 -6.423 1.00 97.69 189 GLY A CA 1
ATOM 1477 C C . GLY A 1 189 ? 4.910 10.762 -7.200 1.00 97.69 189 GLY A C 1
ATOM 1478 O O . GLY A 1 189 ? 3.762 10.899 -6.789 1.00 97.69 189 GLY A O 1
ATOM 1479 N N . THR A 1 190 ? 5.173 10.176 -8.370 1.00 97.62 190 THR A N 1
ATOM 1480 C CA . THR A 1 190 ? 4.134 9.746 -9.328 1.00 97.62 190 THR A CA 1
ATOM 1481 C C . THR A 1 190 ? 4.256 8.290 -9.769 1.00 97.62 190 THR A C 1
ATOM 1483 O O . THR A 1 190 ? 3.320 7.763 -10.372 1.00 97.62 190 THR A O 1
ATOM 1486 N N . ALA A 1 191 ? 5.365 7.605 -9.464 1.00 98.25 191 ALA A N 1
ATOM 1487 C CA . ALA A 1 191 ? 5.536 6.206 -9.831 1.00 98.25 191 ALA A CA 1
ATOM 1488 C C . ALA A 1 191 ? 4.629 5.329 -8.957 1.00 98.25 191 ALA A C 1
ATOM 1490 O O . ALA A 1 191 ? 4.816 5.247 -7.743 1.00 98.25 191 ALA A O 1
ATOM 1491 N N . LEU A 1 192 ? 3.645 4.662 -9.562 1.00 98.75 192 LEU A N 1
ATOM 1492 C CA . LEU A 1 192 ? 2.696 3.823 -8.832 1.00 98.75 192 LEU A CA 1
ATOM 1493 C C . LEU A 1 192 ? 3.311 2.458 -8.499 1.00 98.75 192 LEU A C 1
ATOM 1495 O O . LEU A 1 192 ? 3.647 1.687 -9.398 1.00 98.75 192 LEU A O 1
ATOM 1499 N N . TRP A 1 193 ? 3.405 2.132 -7.211 1.00 98.62 193 TRP A N 1
ATOM 1500 C CA . TRP A 1 193 ? 3.961 0.876 -6.700 1.00 98.62 193 TRP A CA 1
ATOM 1501 C C . TRP A 1 193 ? 2.969 0.117 -5.828 1.00 98.62 193 TRP A C 1
ATOM 1503 O O . TRP A 1 193 ? 2.379 0.698 -4.927 1.00 98.62 193 TRP A O 1
ATOM 1513 N N . ILE A 1 194 ? 2.849 -1.200 -6.012 1.00 98.25 194 ILE A N 1
ATOM 1514 C CA . ILE A 1 194 ? 2.253 -2.086 -5.000 1.00 98.25 194 ILE A CA 1
ATOM 1515 C C . ILE A 1 194 ? 3.326 -2.388 -3.951 1.00 98.25 194 ILE A C 1
ATOM 1517 O O . ILE A 1 194 ? 4.358 -2.983 -4.281 1.00 98.25 194 ILE A O 1
ATOM 1521 N N . ILE A 1 195 ? 3.065 -1.999 -2.701 1.00 96.38 195 ILE A N 1
ATOM 1522 C CA . ILE A 1 195 ? 4.012 -2.116 -1.584 1.00 96.38 195 ILE A CA 1
ATOM 1523 C C . ILE A 1 195 ? 3.906 -3.488 -0.922 1.00 96.38 195 ILE A C 1
ATOM 1525 O O . ILE A 1 195 ? 4.901 -4.212 -0.848 1.00 96.38 195 ILE A O 1
ATOM 1529 N N . ASP A 1 196 ? 2.700 -3.881 -0.507 1.00 94.38 196 ASP A N 1
ATOM 1530 C CA . ASP A 1 196 ? 2.446 -5.208 0.048 1.00 94.38 196 ASP A CA 1
ATOM 1531 C C . ASP A 1 196 ? 1.154 -5.841 -0.487 1.00 94.38 196 ASP A C 1
ATOM 1533 O O . ASP A 1 196 ? 0.255 -5.166 -0.994 1.00 94.38 196 ASP A O 1
ATOM 1537 N N . MET A 1 197 ? 1.074 -7.171 -0.415 1.00 95.88 197 MET A N 1
ATOM 1538 C CA . MET A 1 197 ? -0.069 -7.954 -0.882 1.00 95.88 197 MET A CA 1
ATOM 1539 C C . MET A 1 197 ? -0.252 -9.206 -0.023 1.00 95.88 197 MET A C 1
ATOM 1541 O O . MET A 1 197 ? 0.511 -10.171 -0.120 1.00 95.88 197 MET A O 1
ATOM 1545 N N . ILE A 1 198 ? -1.327 -9.228 0.766 1.00 96.56 198 ILE A N 1
ATOM 1546 C CA . ILE A 1 198 ? -1.622 -10.309 1.706 1.00 96.56 198 ILE A CA 1
ATOM 1547 C C . ILE A 1 198 ? -2.833 -11.096 1.203 1.00 96.56 198 ILE A C 1
ATOM 1549 O O . ILE A 1 198 ? -3.959 -10.614 1.217 1.00 96.56 198 ILE A O 1
ATOM 1553 N N . GLY A 1 199 ? -2.606 -12.331 0.754 1.00 96.19 199 GLY A N 1
ATOM 1554 C CA . GLY A 1 199 ? -3.654 -13.273 0.349 1.00 96.19 199 GLY A CA 1
ATOM 1555 C C . GLY A 1 199 ? -3.367 -14.660 0.926 1.00 96.19 199 GLY A C 1
ATOM 1556 O O . GLY A 1 199 ? -2.754 -15.474 0.236 1.00 96.19 199 GLY A O 1
ATOM 1557 N N . PRO A 1 200 ? -3.744 -14.935 2.190 1.00 95.31 200 PRO A N 1
ATOM 1558 C CA . PRO A 1 200 ? -3.318 -16.142 2.902 1.00 95.31 200 PRO A CA 1
ATOM 1559 C C . PRO A 1 200 ? -4.057 -17.412 2.448 1.00 95.31 200 PRO A C 1
ATOM 1561 O O . PRO A 1 200 ? -3.602 -18.521 2.715 1.00 95.31 200 PRO A O 1
ATOM 1564 N N . TYR A 1 201 ? -5.181 -17.272 1.741 1.00 95.25 201 TYR A N 1
ATOM 1565 C CA . TYR A 1 201 ? -5.998 -18.393 1.277 1.00 95.25 201 TYR A CA 1
ATOM 1566 C C . TYR A 1 201 ? -5.689 -18.781 -0.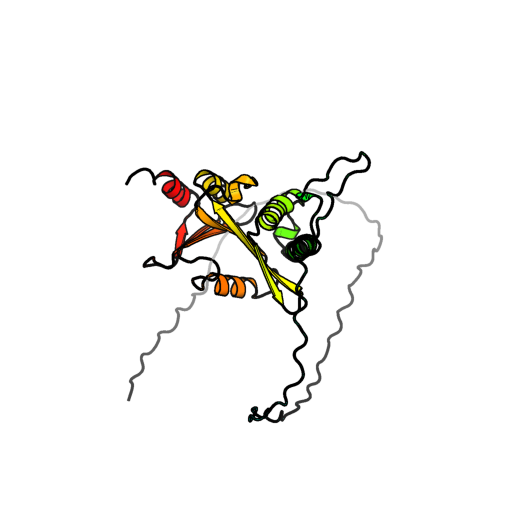177 1.00 95.25 201 TYR A C 1
ATOM 1568 O O . TYR A 1 201 ? -5.447 -17.931 -1.041 1.00 95.25 201 TYR A O 1
ATOM 1576 N N . ARG A 1 202 ? -5.752 -20.089 -0.471 1.00 93.69 202 ARG A N 1
ATOM 1577 C CA . ARG A 1 202 ? -5.453 -20.656 -1.796 1.00 93.69 202 ARG A CA 1
ATOM 1578 C C . ARG A 1 202 ? -6.251 -19.952 -2.898 1.00 93.69 202 ARG A C 1
ATOM 1580 O O . ARG A 1 202 ? -7.474 -19.967 -2.904 1.00 93.69 202 ARG A O 1
ATOM 1587 N N . GLY A 1 203 ? -5.539 -19.389 -3.872 1.00 93.38 203 GLY A N 1
ATOM 1588 C CA . GLY A 1 203 ? -6.130 -18.765 -5.058 1.00 93.38 203 GLY A CA 1
ATOM 1589 C C . GLY A 1 203 ? -6.518 -17.291 -4.908 1.00 93.38 203 GLY A C 1
ATOM 1590 O O . GLY A 1 203 ? -6.614 -16.623 -5.937 1.00 93.38 203 GLY A O 1
ATOM 1591 N N . VAL A 1 204 ? -6.639 -16.740 -3.691 1.00 95.56 204 VAL A N 1
ATOM 1592 C CA . VAL A 1 204 ? -7.043 -15.330 -3.505 1.00 95.56 204 VAL A CA 1
ATOM 1593 C C . VAL A 1 204 ? -6.056 -14.377 -4.173 1.00 95.56 204 VAL A C 1
ATOM 1595 O O . VAL A 1 204 ? -6.468 -13.536 -4.964 1.00 95.56 204 VAL A O 1
ATOM 1598 N N . THR A 1 205 ? -4.750 -14.569 -3.976 1.00 94.88 205 THR A N 1
ATOM 1599 C CA . THR A 1 205 ? -3.706 -13.758 -4.630 1.00 94.88 205 THR A CA 1
ATOM 1600 C C . THR A 1 205 ? -3.797 -13.792 -6.159 1.00 94.88 205 THR A C 1
ATOM 1602 O O . THR A 1 205 ? -3.569 -12.778 -6.810 1.00 94.88 205 THR A O 1
ATOM 1605 N N . ARG A 1 206 ? -4.202 -14.924 -6.758 1.00 96.25 206 ARG A N 1
ATOM 1606 C CA . ARG A 1 206 ? -4.439 -15.019 -8.212 1.00 96.25 206 ARG A CA 1
ATOM 1607 C C . ARG A 1 206 ? -5.668 -14.202 -8.631 1.00 96.25 206 ARG A C 1
ATOM 1609 O O . ARG A 1 206 ? -5.630 -13.562 -9.677 1.00 96.25 206 ARG A O 1
ATOM 1616 N N . GLY A 1 207 ? -6.730 -14.212 -7.822 1.00 97.31 207 GLY A N 1
ATOM 1617 C CA . GLY A 1 207 ? -7.919 -13.379 -8.022 1.00 97.31 207 GLY A CA 1
ATOM 1618 C C . GLY A 1 207 ? -7.611 -11.883 -7.922 1.00 97.31 207 GLY A C 1
ATOM 1619 O O . GLY A 1 207 ? -7.959 -11.135 -8.831 1.00 97.31 207 GLY A O 1
ATOM 1620 N N . MET A 1 208 ? -6.880 -11.466 -6.881 1.00 97.88 208 MET A N 1
ATOM 1621 C CA . MET A 1 208 ? -6.441 -10.077 -6.702 1.00 97.88 208 MET A CA 1
ATOM 1622 C C . MET A 1 208 ? -5.576 -9.607 -7.874 1.00 97.88 208 MET A C 1
ATOM 1624 O O . MET A 1 208 ? -5.873 -8.575 -8.462 1.00 97.88 208 MET A O 1
ATOM 1628 N N . VAL A 1 209 ? -4.569 -10.391 -8.282 1.00 96.75 209 VAL A N 1
ATOM 1629 C CA . VAL A 1 209 ? -3.736 -10.061 -9.452 1.00 96.75 209 VAL A CA 1
ATOM 1630 C C . VAL A 1 209 ? -4.580 -9.955 -10.725 1.00 96.75 209 VAL A C 1
ATOM 1632 O O . VAL A 1 209 ? -4.421 -8.990 -11.461 1.00 96.75 209 VAL A O 1
ATOM 1635 N N . ARG A 1 210 ? -5.526 -10.872 -10.978 1.00 97.56 210 ARG A N 1
ATOM 1636 C CA . ARG A 1 210 ? -6.429 -10.760 -12.140 1.00 97.56 210 ARG A CA 1
ATOM 1637 C C . ARG A 1 210 ? -7.247 -9.464 -12.113 1.00 97.56 210 ARG A C 1
ATOM 1639 O O . ARG A 1 210 ? -7.419 -8.858 -13.162 1.00 97.56 210 ARG A O 1
ATOM 1646 N N . TRP A 1 211 ? -7.734 -9.050 -10.943 1.00 98.00 211 TRP A N 1
ATOM 1647 C CA . TRP A 1 211 ? -8.478 -7.798 -10.788 1.00 98.00 211 TRP A CA 1
ATOM 1648 C C . TRP A 1 211 ? -7.586 -6.568 -11.022 1.00 98.00 211 TRP A C 1
ATOM 1650 O O . TRP A 1 211 ? -7.984 -5.666 -11.750 1.00 98.00 211 TRP A O 1
ATOM 1660 N N . ILE A 1 212 ? -6.365 -6.561 -10.477 1.00 98.06 212 ILE A N 1
ATOM 1661 C CA . ILE A 1 212 ? -5.365 -5.490 -10.654 1.00 98.06 212 ILE A CA 1
ATOM 1662 C C . ILE A 1 212 ? -4.970 -5.318 -12.130 1.00 98.06 212 ILE A C 1
ATOM 1664 O O . ILE A 1 212 ? -4.805 -4.196 -12.597 1.00 98.06 212 ILE A O 1
ATOM 1668 N N . MET A 1 213 ? -4.847 -6.424 -12.872 1.00 97.56 213 MET A N 1
ATOM 1669 C CA . MET A 1 213 ? -4.463 -6.433 -14.291 1.00 97.56 213 MET A CA 1
ATOM 1670 C C . MET A 1 213 ? -5.571 -5.967 -15.254 1.00 97.56 213 MET A C 1
ATOM 1672 O O . MET A 1 213 ? -5.332 -5.902 -16.457 1.00 97.56 213 MET A O 1
ATOM 1676 N N . GLN A 1 214 ? -6.777 -5.656 -14.772 1.00 97.19 214 GLN A N 1
ATOM 1677 C CA . GLN A 1 214 ? -7.797 -4.990 -15.585 1.00 97.19 214 GLN A CA 1
ATOM 1678 C C . GLN A 1 214 ? -7.544 -3.476 -15.555 1.00 97.19 214 GLN A C 1
ATOM 1680 O O . GLN A 1 214 ? -7.511 -2.861 -14.487 1.00 97.19 214 GLN A O 1
ATOM 1685 N N . ARG A 1 215 ? -7.368 -2.868 -16.733 1.00 96.50 215 ARG A N 1
ATOM 1686 C CA . ARG A 1 215 ? -7.097 -1.431 -16.871 1.00 96.50 215 ARG A CA 1
ATOM 1687 C C . ARG A 1 215 ? -8.188 -0.603 -16.182 1.00 96.50 215 ARG A C 1
ATOM 1689 O O . ARG A 1 215 ? -9.373 -0.850 -16.376 1.00 96.50 215 ARG A O 1
ATOM 1696 N N . GLY A 1 216 ? -7.780 0.375 -15.377 1.00 96.00 216 GLY A N 1
ATOM 1697 C CA . GLY A 1 216 ? -8.676 1.260 -14.626 1.00 96.00 216 GLY A CA 1
ATOM 1698 C C . GLY A 1 216 ? -9.098 0.755 -13.241 1.00 96.00 216 GLY A C 1
ATOM 1699 O O . GLY A 1 216 ? -9.526 1.575 -12.436 1.00 96.00 216 GLY A O 1
ATOM 1700 N N . ASN A 1 217 ? -8.924 -0.534 -12.916 1.00 96.94 217 ASN A N 1
ATOM 1701 C CA . ASN A 1 217 ? -9.209 -1.044 -11.568 1.00 96.94 217 ASN A CA 1
ATOM 1702 C C . ASN A 1 217 ? -8.181 -0.553 -10.540 1.00 96.94 217 ASN A C 1
ATOM 1704 O O . ASN A 1 217 ? -8.551 -0.020 -9.498 1.00 96.94 217 ASN A O 1
ATOM 1708 N N . PHE A 1 218 ? -6.892 -0.750 -10.830 1.00 97.88 218 PHE A N 1
ATOM 1709 C CA . PHE A 1 218 ? -5.790 -0.259 -9.997 1.00 97.88 218 PHE A CA 1
ATOM 1710 C C . PHE A 1 218 ? -5.016 0.864 -10.692 1.00 97.88 218 PHE A C 1
ATOM 1712 O O . PHE A 1 218 ? -4.865 1.946 -10.138 1.00 97.88 218 PHE A O 1
ATOM 1719 N N . ALA A 1 219 ? -4.577 0.621 -11.927 1.00 97.56 219 ALA A N 1
ATOM 1720 C CA . ALA A 1 219 ? -3.804 1.571 -12.716 1.00 97.56 219 ALA A CA 1
ATOM 1721 C C . ALA A 1 219 ? -4.477 1.843 -14.068 1.00 97.56 219 ALA A C 1
ATOM 1723 O O . ALA A 1 219 ? -5.066 0.946 -14.678 1.00 97.56 219 ALA A O 1
ATOM 1724 N N . LYS A 1 220 ? -4.371 3.083 -14.558 1.00 96.88 220 LYS A N 1
ATOM 1725 C CA . LYS A 1 220 ? -4.838 3.472 -15.903 1.00 96.88 220 LYS A CA 1
ATOM 1726 C C . LYS A 1 220 ? -3.786 3.269 -16.996 1.00 96.88 220 LYS A C 1
ATOM 1728 O O . LYS A 1 220 ? -4.171 3.172 -18.158 1.00 96.88 220 LYS A O 1
ATOM 1733 N N . ARG A 1 221 ? -2.499 3.236 -16.640 1.00 97.00 221 ARG A N 1
ATOM 1734 C CA . ARG A 1 221 ? -1.358 3.217 -17.568 1.00 97.00 221 ARG A CA 1
ATOM 1735 C C . ARG A 1 221 ? -0.337 2.165 -17.145 1.00 97.00 221 ARG A C 1
ATOM 1737 O O . ARG A 1 221 ? -0.271 1.113 -17.764 1.00 97.00 221 ARG A O 1
ATOM 1744 N N . ASP A 1 222 ? 0.372 2.407 -16.051 1.00 98.19 222 ASP A N 1
ATOM 1745 C CA . ASP A 1 222 ? 1.428 1.526 -15.568 1.00 98.19 222 ASP A CA 1
ATOM 1746 C C . ASP A 1 222 ? 1.426 1.400 -14.038 1.00 98.19 222 ASP A C 1
ATOM 1748 O O . ASP A 1 222 ? 0.734 2.138 -13.331 1.00 98.19 222 ASP A O 1
ATOM 1752 N N . PHE A 1 223 ? 2.131 0.384 -13.542 1.00 98.56 223 PHE A N 1
ATOM 1753 C CA . PHE A 1 223 ? 2.477 0.225 -12.134 1.00 98.56 223 PHE A CA 1
ATOM 1754 C C . PHE A 1 223 ? 3.651 -0.740 -11.951 1.00 98.56 223 PHE A C 1
ATOM 1756 O O . PHE A 1 223 ? 3.952 -1.593 -12.790 1.00 98.56 223 PHE A O 1
ATOM 1763 N N . HIS A 1 224 ? 4.279 -0.647 -10.789 1.00 98.50 224 HIS A N 1
ATOM 1764 C CA . HIS A 1 224 ? 5.432 -1.433 -10.395 1.00 98.50 224 HIS A CA 1
ATOM 1765 C C . HIS A 1 224 ? 5.081 -2.347 -9.217 1.00 98.50 224 HIS A C 1
ATOM 1767 O O . HIS A 1 224 ? 4.218 -2.040 -8.392 1.00 98.50 224 HIS A O 1
ATOM 1773 N N . PHE A 1 225 ? 5.755 -3.490 -9.106 1.00 96.81 225 PHE A N 1
ATOM 1774 C CA . PHE A 1 225 ? 5.747 -4.274 -7.875 1.00 96.81 225 PHE A CA 1
ATOM 1775 C C . PHE A 1 225 ? 7.051 -5.037 -7.662 1.00 96.81 225 PHE A C 1
ATOM 1777 O O . PHE A 1 225 ? 7.639 -5.618 -8.580 1.00 96.81 225 PHE A O 1
ATOM 1784 N N . ARG A 1 226 ? 7.463 -5.099 -6.398 1.00 95.44 226 ARG A N 1
ATOM 1785 C CA . ARG A 1 226 ? 8.624 -5.860 -5.940 1.00 95.44 226 ARG A CA 1
ATOM 1786 C C . ARG A 1 226 ? 8.214 -7.301 -5.627 1.00 95.44 226 ARG A C 1
ATOM 1788 O O . ARG A 1 226 ? 7.130 -7.571 -5.101 1.00 95.44 226 ARG A O 1
ATOM 1795 N N . ARG A 1 227 ? 9.071 -8.269 -5.947 1.00 92.62 227 ARG A N 1
ATOM 1796 C CA . ARG A 1 227 ? 8.987 -9.634 -5.411 1.00 92.62 227 ARG A CA 1
ATOM 1797 C C . ARG A 1 227 ? 10.173 -9.839 -4.487 1.00 92.62 227 ARG A C 1
ATOM 1799 O O . ARG A 1 227 ? 11.302 -9.971 -4.949 1.00 92.62 227 ARG A O 1
ATOM 1806 N N . VAL A 1 228 ? 9.879 -9.848 -3.193 1.00 90.19 228 VAL A N 1
ATOM 1807 C CA . VAL A 1 228 ? 10.848 -10.110 -2.128 1.00 90.19 228 VAL A CA 1
ATOM 1808 C C . VAL A 1 228 ? 11.045 -11.606 -1.898 1.00 90.19 228 VAL A C 1
ATOM 1810 O O . VAL A 1 228 ? 10.247 -12.421 -2.380 1.00 90.19 228 VAL A O 1
ATOM 1813 N N . GLY A 1 229 ? 12.061 -11.971 -1.124 1.00 85.06 229 GLY A N 1
ATOM 1814 C CA . GLY A 1 229 ? 12.227 -13.325 -0.619 1.00 85.06 229 GLY A CA 1
ATOM 1815 C C . GLY A 1 229 ? 12.370 -13.441 0.896 1.00 85.06 229 GLY A C 1
ATOM 1816 O O . GLY A 1 229 ? 11.502 -12.987 1.644 1.00 85.06 229 GLY A O 1
ATOM 1817 N N . ALA A 1 230 ? 13.410 -14.156 1.324 1.00 76.31 230 ALA A N 1
ATOM 1818 C CA . ALA A 1 230 ? 13.729 -14.405 2.722 1.00 76.31 230 ALA A CA 1
ATOM 1819 C C . ALA A 1 230 ? 14.751 -13.369 3.225 1.00 76.31 230 ALA A C 1
ATOM 1821 O O . ALA A 1 230 ? 15.939 -13.488 2.947 1.00 76.31 230 ALA A O 1
ATOM 1822 N N . GLY A 1 231 ? 14.275 -12.387 3.999 1.00 76.44 231 GLY A N 1
ATOM 1823 C CA . GLY A 1 231 ? 15.095 -11.267 4.487 1.00 76.44 231 GLY A CA 1
ATOM 1824 C C . GLY A 1 231 ? 14.763 -9.906 3.864 1.00 76.44 231 GLY A C 1
ATOM 1825 O O . GLY A 1 231 ?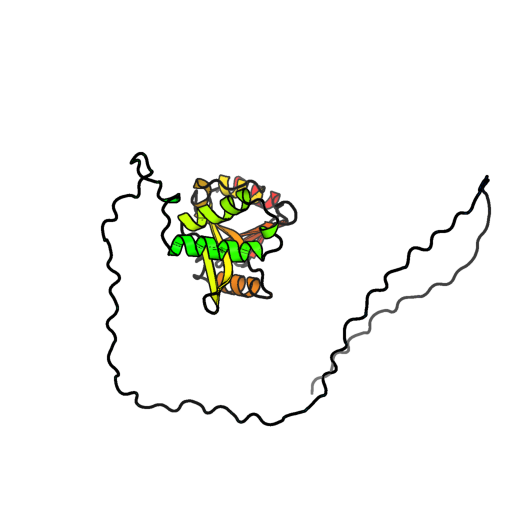 15.512 -8.962 4.063 1.00 76.44 231 GLY A O 1
ATOM 1826 N N . ASN A 1 232 ? 13.634 -9.784 3.148 1.00 83.62 232 ASN A N 1
ATOM 1827 C CA . ASN A 1 232 ? 13.201 -8.565 2.434 1.00 83.62 232 ASN A CA 1
ATOM 1828 C C . ASN A 1 232 ? 14.065 -8.197 1.205 1.00 83.62 232 ASN A C 1
ATOM 1830 O O . ASN A 1 232 ? 13.897 -7.111 0.645 1.00 83.62 232 ASN A O 1
ATOM 1834 N N . GLU A 1 233 ? 14.913 -9.124 0.749 1.00 87.25 233 GLU A N 1
ATOM 1835 C CA . GLU A 1 233 ? 15.789 -8.996 -0.414 1.00 87.25 233 GLU A CA 1
ATOM 1836 C C . GLU A 1 233 ? 14.993 -8.981 -1.725 1.00 87.25 233 GLU A C 1
ATOM 1838 O O . GLU A 1 233 ? 14.025 -9.734 -1.899 1.00 87.25 233 GLU A O 1
ATOM 1843 N N . THR A 1 234 ? 15.392 -8.139 -2.679 1.00 92.31 234 THR A N 1
ATOM 1844 C CA . THR A 1 234 ? 14.701 -8.019 -3.966 1.00 92.31 234 THR A CA 1
ATOM 1845 C C . THR A 1 234 ? 15.105 -9.144 -4.909 1.00 92.31 234 THR A C 1
ATOM 1847 O O . THR A 1 234 ? 16.188 -9.155 -5.481 1.00 92.31 234 THR A O 1
ATOM 1850 N N . ARG A 1 235 ? 14.187 -10.086 -5.155 1.00 94.38 235 ARG A N 1
ATOM 1851 C CA . ARG A 1 235 ? 14.401 -11.161 -6.141 1.00 94.38 235 ARG A CA 1
ATOM 1852 C C . ARG A 1 235 ? 14.172 -10.703 -7.572 1.00 94.38 235 ARG A C 1
ATOM 1854 O O . ARG A 1 235 ? 14.805 -11.212 -8.489 1.00 94.38 235 ARG A O 1
ATOM 1861 N N . ARG A 1 236 ? 13.193 -9.817 -7.769 1.00 95.62 236 ARG A N 1
ATOM 1862 C CA . ARG A 1 236 ? 12.917 -9.128 -9.037 1.00 95.62 236 ARG A CA 1
ATOM 1863 C C . ARG A 1 236 ? 11.938 -7.982 -8.838 1.00 95.62 236 ARG A C 1
ATOM 1865 O O . ARG A 1 236 ? 11.056 -8.050 -7.977 1.00 95.62 236 ARG A O 1
ATOM 1872 N N . ILE A 1 237 ? 12.030 -7.001 -9.718 1.00 97.75 237 ILE A N 1
ATOM 1873 C CA . ILE A 1 237 ? 11.055 -5.924 -9.878 1.00 97.75 237 ILE A CA 1
ATOM 1874 C C . ILE A 1 237 ? 10.282 -6.192 -11.164 1.00 97.75 237 ILE A C 1
ATOM 1876 O O . ILE A 1 237 ? 10.854 -6.638 -12.159 1.00 97.75 237 ILE A O 1
ATOM 1880 N N . VAL A 1 238 ? 8.973 -5.966 -11.144 1.00 97.75 238 VAL A N 1
ATOM 1881 C CA . VAL A 1 238 ? 8.121 -6.075 -12.329 1.00 97.75 238 VAL A CA 1
ATOM 1882 C C . VAL A 1 238 ? 7.476 -4.723 -12.576 1.00 97.75 238 VAL A C 1
ATOM 1884 O O . VAL A 1 238 ? 6.810 -4.193 -11.692 1.00 97.75 238 VAL A O 1
ATOM 1887 N N . HIS A 1 239 ? 7.661 -4.200 -13.782 1.00 98.12 239 HIS A N 1
ATOM 1888 C CA . HIS A 1 239 ? 6.942 -3.044 -14.299 1.00 98.12 239 HIS A CA 1
ATOM 1889 C C . HIS A 1 239 ? 5.882 -3.565 -15.270 1.00 98.12 239 HIS A C 1
ATOM 1891 O O . HIS A 1 239 ? 6.213 -4.260 -16.236 1.00 98.12 239 HIS A O 1
ATOM 1897 N N . VAL A 1 240 ? 4.617 -3.274 -14.981 1.00 98.25 240 VAL A N 1
ATOM 1898 C CA . VAL A 1 240 ? 3.478 -3.523 -15.864 1.00 98.25 240 VAL A CA 1
ATOM 1899 C C . VAL A 1 240 ? 3.098 -2.207 -16.522 1.00 98.25 240 VAL A C 1
ATOM 1901 O O . VAL A 1 240 ? 2.874 -1.232 -15.819 1.00 98.25 240 VAL A O 1
ATOM 1904 N N . ASP A 1 241 ? 2.999 -2.202 -17.845 1.00 97.75 241 ASP A N 1
ATOM 1905 C CA . ASP A 1 241 ? 2.649 -1.035 -18.657 1.00 97.75 241 ASP A CA 1
ATOM 1906 C C . ASP A 1 241 ? 1.605 -1.487 -19.688 1.00 97.75 241 ASP A C 1
ATOM 1908 O O . ASP A 1 241 ? 1.881 -2.358 -20.517 1.00 97.75 241 ASP A O 1
ATOM 1912 N N . PHE A 1 242 ? 0.382 -0.963 -19.579 1.00 97.31 242 PHE A N 1
ATOM 1913 C CA . PHE A 1 242 ? -0.752 -1.331 -20.432 1.00 97.31 242 PHE A CA 1
ATOM 1914 C C . PHE A 1 242 ? -0.657 -0.759 -21.851 1.00 97.31 242 PHE A C 1
ATOM 1916 O O . PHE A 1 242 ? -1.374 -1.245 -22.725 1.00 97.31 242 PHE A O 1
ATOM 1923 N N . ASP A 1 243 ? 0.193 0.247 -22.075 1.00 96.62 243 ASP A N 1
ATOM 1924 C CA . ASP A 1 243 ? 0.382 0.902 -23.373 1.00 96.62 243 ASP A CA 1
ATOM 1925 C C . ASP A 1 243 ? 1.677 0.434 -24.075 1.00 96.62 243 ASP A C 1
ATOM 1927 O O . ASP A 1 243 ? 1.879 0.690 -25.263 1.00 96.62 243 ASP A O 1
ATOM 1931 N N . ALA A 1 244 ? 2.551 -0.303 -23.378 1.00 94.88 244 ALA A N 1
ATOM 1932 C CA . ALA A 1 244 ? 3.758 -0.881 -23.962 1.00 94.88 244 ALA A CA 1
ATOM 1933 C C . ALA A 1 244 ? 3.474 -2.087 -24.889 1.00 94.88 244 ALA A C 1
ATOM 1935 O O . ALA A 1 244 ? 2.666 -2.953 -24.548 1.00 94.88 244 ALA A O 1
ATOM 1936 N N . PRO A 1 245 ? 4.271 -2.282 -25.967 1.00 94.50 245 PRO A N 1
ATOM 1937 C CA . PRO A 1 245 ? 4.201 -3.477 -26.825 1.00 94.50 245 PRO A CA 1
ATOM 1938 C C . PRO A 1 245 ? 4.391 -4.808 -26.081 1.00 94.50 245 PRO A C 1
ATOM 1940 O O . PRO A 1 245 ? 3.984 -5.868 -26.552 1.00 94.50 245 PRO A O 1
ATOM 1943 N N . ARG A 1 246 ? 5.028 -4.765 -24.904 1.00 94.94 246 ARG A N 1
ATOM 1944 C CA . ARG A 1 246 ? 5.165 -5.892 -23.983 1.00 94.94 246 ARG A CA 1
ATOM 1945 C C . ARG A 1 246 ? 4.647 -5.477 -22.610 1.00 94.94 246 ARG A C 1
ATOM 1947 O O . ARG A 1 246 ? 5.350 -4.787 -21.877 1.00 94.94 246 ARG A O 1
ATOM 1954 N N . LEU A 1 247 ? 3.476 -6.007 -22.252 1.00 94.19 247 LEU A N 1
ATOM 1955 C CA . LEU A 1 247 ? 2.725 -5.711 -21.023 1.00 94.19 247 LEU A CA 1
ATOM 1956 C C . LEU A 1 247 ? 3.544 -5.755 -19.722 1.00 94.19 247 LEU A C 1
ATOM 1958 O O . LEU A 1 247 ? 3.212 -5.058 -18.771 1.00 94.19 247 LEU A O 1
ATOM 1962 N N . SER A 1 248 ? 4.577 -6.603 -19.634 1.00 95.88 248 SER A N 1
ATOM 1963 C CA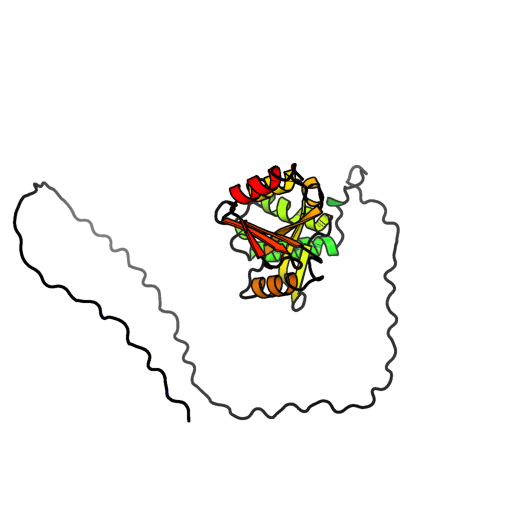 . SER A 1 248 ? 5.454 -6.645 -18.458 1.00 95.88 248 SER A CA 1
ATOM 1964 C C . SER A 1 248 ? 6.940 -6.731 -18.800 1.00 95.88 248 SER A C 1
ATOM 1966 O O . SER A 1 248 ? 7.389 -7.578 -19.588 1.00 95.88 248 SER A O 1
ATOM 1968 N N . ARG A 1 249 ? 7.708 -5.868 -18.133 1.00 97.06 249 ARG A N 1
ATOM 1969 C CA . ARG A 1 249 ? 9.172 -5.872 -18.067 1.00 97.06 249 ARG A CA 1
ATOM 1970 C C . ARG A 1 249 ? 9.598 -6.338 -16.673 1.00 97.06 249 ARG A C 1
ATOM 1972 O O . ARG A 1 249 ? 8.917 -6.062 -15.685 1.00 97.06 249 ARG A O 1
ATOM 1979 N N . VAL A 1 250 ? 10.707 -7.067 -16.595 1.00 97.31 250 VAL A N 1
ATOM 1980 C CA . VAL A 1 250 ? 11.246 -7.613 -15.342 1.00 97.31 250 VAL A CA 1
ATOM 1981 C C . VAL A 1 250 ? 12.690 -7.157 -15.207 1.00 97.31 250 VAL A C 1
ATOM 1983 O O . VAL A 1 250 ? 13.449 -7.280 -16.163 1.00 97.31 250 VAL A O 1
ATOM 1986 N N . PHE A 1 251 ? 13.048 -6.657 -14.029 1.00 97.00 251 PHE A N 1
ATOM 1987 C CA . PHE A 1 251 ? 14.375 -6.136 -13.715 1.00 97.00 251 PHE A CA 1
ATOM 1988 C C . PHE A 1 251 ? 14.972 -6.877 -12.513 1.00 97.00 251 PHE A C 1
ATOM 1990 O O . PHE A 1 251 ? 14.246 -7.316 -11.609 1.00 97.00 251 PHE A O 1
ATOM 1997 N N . THR A 1 252 ? 16.299 -6.994 -12.499 1.00 96.69 252 THR A N 1
ATOM 1998 C CA . THR A 1 252 ? 17.080 -7.190 -11.270 1.00 96.69 252 THR A CA 1
ATOM 1999 C C . THR A 1 252 ? 17.057 -5.899 -10.442 1.00 96.69 252 THR A C 1
ATOM 2001 O O . THR A 1 252 ? 16.579 -4.870 -10.915 1.00 96.69 252 THR A O 1
ATOM 2004 N N . GLU A 1 253 ? 17.560 -5.935 -9.208 1.00 95.19 253 GLU A N 1
ATOM 2005 C CA . GLU A 1 253 ? 17.720 -4.718 -8.400 1.00 95.19 253 GLU A CA 1
ATOM 2006 C C . GLU A 1 253 ? 18.670 -3.721 -9.088 1.00 95.19 253 GLU A C 1
ATOM 2008 O O . GLU A 1 253 ? 18.249 -2.617 -9.427 1.00 95.19 253 GLU A O 1
ATOM 2013 N N . ALA A 1 254 ? 19.895 -4.152 -9.418 1.00 95.12 254 ALA A N 1
ATOM 2014 C CA . ALA A 1 254 ? 20.895 -3.332 -10.109 1.00 95.12 254 ALA A CA 1
ATOM 2015 C C . ALA A 1 254 ? 20.379 -2.737 -11.433 1.00 95.12 254 ALA A C 1
ATOM 2017 O O . ALA A 1 254 ? 20.404 -1.524 -11.608 1.00 95.12 254 ALA A O 1
ATOM 2018 N N . GLY A 1 255 ? 19.796 -3.556 -12.318 1.00 96.44 255 GLY A N 1
ATOM 2019 C CA . GLY A 1 255 ? 19.271 -3.080 -13.605 1.00 96.44 255 GLY A CA 1
ATOM 2020 C C . GLY A 1 255 ? 18.030 -2.183 -13.488 1.00 96.44 255 GLY A C 1
ATOM 2021 O O . GLY A 1 255 ? 17.672 -1.494 -14.443 1.00 96.44 255 GLY A O 1
ATOM 2022 N N . PHE A 1 256 ? 17.350 -2.172 -12.334 1.00 96.62 256 PHE A N 1
ATOM 2023 C CA . PHE A 1 256 ? 16.340 -1.155 -12.045 1.00 96.62 256 PHE A CA 1
ATOM 2024 C C . PHE A 1 256 ? 16.978 0.146 -11.549 1.00 96.62 256 PHE A C 1
ATOM 2026 O O . PHE A 1 256 ? 16.563 1.209 -11.994 1.00 96.62 256 PHE A O 1
ATOM 2033 N N . LEU A 1 257 ? 17.990 0.075 -10.679 1.00 96.00 257 LEU A N 1
ATOM 2034 C CA . LEU A 1 257 ? 18.717 1.243 -10.165 1.00 96.00 257 LEU A CA 1
ATOM 2035 C C . LEU A 1 257 ? 19.472 1.997 -11.273 1.00 96.00 257 LEU A C 1
ATOM 2037 O O . LEU A 1 257 ? 19.379 3.219 -11.353 1.00 96.00 257 LEU A O 1
ATOM 2041 N N . GLU A 1 258 ? 20.129 1.280 -12.187 1.00 95.44 258 GLU A N 1
ATOM 2042 C CA . GLU A 1 258 ? 20.749 1.852 -13.393 1.00 95.44 258 GLU A CA 1
ATOM 2043 C C . GLU A 1 258 ? 19.733 2.656 -14.219 1.00 95.44 258 GLU A C 1
ATOM 2045 O O . GLU A 1 258 ? 19.988 3.799 -14.591 1.00 95.44 258 GLU A O 1
ATOM 2050 N N . ARG A 1 259 ? 18.539 2.093 -14.448 1.00 93.88 259 ARG A N 1
ATOM 2051 C CA . ARG A 1 259 ? 17.428 2.773 -15.134 1.00 93.88 259 ARG A CA 1
ATOM 2052 C C . ARG A 1 259 ? 16.890 3.964 -14.334 1.00 93.88 259 ARG A C 1
ATOM 2054 O O . ARG A 1 259 ? 16.492 4.957 -14.936 1.00 93.88 259 ARG A O 1
ATOM 2061 N N . LEU A 1 260 ? 16.816 3.839 -13.011 1.00 93.56 260 LEU A N 1
ATOM 2062 C CA . LEU A 1 260 ? 16.257 4.843 -12.106 1.00 93.56 260 LEU A CA 1
ATOM 2063 C C . LEU A 1 260 ? 17.118 6.114 -12.082 1.00 93.56 260 LEU A C 1
ATOM 2065 O O . LEU A 1 260 ? 16.570 7.211 -12.038 1.00 93.56 260 LEU A O 1
ATOM 2069 N N . HIS A 1 261 ? 18.445 5.969 -12.155 1.00 90.88 261 HIS A N 1
ATOM 2070 C CA . HIS A 1 261 ? 19.395 7.088 -12.097 1.00 90.88 261 HIS A CA 1
ATOM 2071 C C . HIS A 1 261 ? 19.874 7.547 -13.483 1.00 90.88 261 HIS A C 1
ATOM 2073 O O . HIS A 1 261 ? 20.115 8.734 -13.688 1.00 90.88 261 HIS A O 1
ATOM 2079 N N . GLY A 1 262 ? 19.930 6.646 -14.469 1.00 78.25 262 GLY A N 1
ATOM 2080 C CA . GLY A 1 262 ? 20.285 6.960 -15.859 1.00 78.25 262 GLY A CA 1
ATOM 2081 C C . GLY A 1 262 ? 19.224 7.749 -16.641 1.00 78.25 262 GLY A C 1
ATOM 2082 O O . GLY A 1 262 ? 19.419 8.017 -17.821 1.00 78.25 262 GLY A O 1
ATOM 2083 N N . GLY A 1 263 ? 18.100 8.116 -16.014 1.00 59.59 263 GLY A N 1
ATOM 2084 C CA . GLY A 1 263 ? 17.004 8.863 -16.643 1.00 59.59 263 GLY A CA 1
ATOM 2085 C C . GLY A 1 263 ? 17.251 10.364 -16.851 1.00 59.59 263 GLY A C 1
ATOM 2086 O O . GLY A 1 263 ? 16.432 11.014 -17.494 1.00 59.59 263 GLY A O 1
ATOM 2087 N N . HIS A 1 264 ? 18.352 10.928 -16.344 1.00 47.25 264 HIS A N 1
ATOM 2088 C CA . HIS A 1 264 ? 18.706 12.348 -16.506 1.00 47.25 264 HIS A CA 1
ATOM 2089 C C . HIS A 1 264 ? 19.492 12.630 -17.804 1.00 47.25 264 HIS A C 1
ATOM 2091 O O . HIS A 1 264 ? 20.532 13.285 -17.786 1.00 47.25 264 HIS A O 1
ATOM 2097 N N . GLY A 1 265 ? 19.000 12.124 -18.937 1.00 39.78 265 GLY A N 1
ATOM 2098 C CA . GLY A 1 265 ? 19.641 12.284 -20.245 1.00 39.78 265 GLY A CA 1
ATOM 2099 C C . GLY A 1 265 ? 18.678 12.031 -21.403 1.00 39.78 265 GLY A C 1
ATOM 2100 O O . GLY A 1 265 ? 18.691 10.948 -21.988 1.00 39.78 265 GLY A O 1
ATOM 2101 N N . GLY A 1 266 ? 17.846 13.028 -21.712 1.00 29.98 266 GLY A N 1
ATOM 2102 C CA . GLY A 1 266 ? 16.877 13.031 -22.813 1.00 29.98 266 GLY A CA 1
ATOM 2103 C C . GLY A 1 266 ? 16.201 14.387 -22.944 1.00 29.98 266 GLY A C 1
ATOM 2104 O O . GLY A 1 266 ? 15.670 14.845 -21.910 1.00 29.98 266 GLY A O 1
#

Nearest PDB structures (foldseek):
  4whn-assembly2_D  TM=8.687E-01  e=2.392E-08  Actinobacillus pleuropneumoniae
  7uci-assembly2_B  TM=6.331E-01  e=1.481E-02  Cylindrospermopsis raciborskii
  6mfd-assembly2_A  TM=5.799E-01  e=6.712E-03  Archangium violaceum

Solvent-accessible surface area (backbone atoms only — not comparable to full-atom values): 17547 Å² total; per-residue (Å²): 138,87,83,84,86,83,83,84,82,83,87,78,84,85,82,89,86,87,82,88,79,89,80,89,86,87,86,89,90,83,88,87,85,89,83,90,85,89,78,91,76,82,81,85,76,83,81,82,81,84,81,84,75,81,78,85,76,91,77,80,88,81,83,82,82,80,78,90,81,85,86,80,85,76,88,70,80,82,76,76,81,80,76,76,78,78,82,75,88,74,75,77,56,55,50,99,85,68,46,72,58,54,71,88,79,60,64,52,76,64,58,50,48,50,54,50,46,51,50,59,42,32,67,57,21,86,69,52,56,70,50,56,68,70,59,52,43,62,72,47,50,51,30,63,77,71,62,32,58,49,76,46,60,59,96,86,42,69,53,30,38,38,31,46,32,21,24,32,72,66,4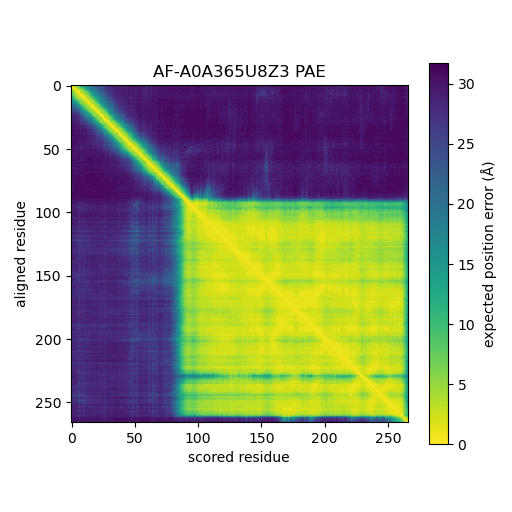5,45,51,31,55,54,73,49,44,81,71,56,75,72,34,46,64,56,42,75,50,40,31,48,75,48,73,47,37,62,46,92,62,41,50,60,53,52,49,58,49,48,72,36,79,63,70,71,35,82,51,52,40,33,38,71,39,63,62,91,86,54,44,57,73,29,37,37,42,37,29,77,82,48,100,58,51,67,48,77,33,49,55,66,65,42,50,54,56,67,64,63,65,86,74,129

pLDDT: mean 74.69, std 27.84, range [28.48, 98.75]

Sequence (266 aa):
MPRGGVFPPPLRRARDHPDRGTADRELPSGSARPGRDGSRRARRTDPPLPRIRHRGRVARDCPPCPAPVGGPARCLRRGAPQQQRRGAGMTPLTDSAGRPLPEIETPDAERLRIYGDMMFLALRSARHARMPVADLRSYLEVPILTGQFRIFRFDGIPRGMFTWALLDTNAQEKLVTGRPLAPQDWNSGTALWIIDMIGPYRGVTRGMVRWIMQRGNFAKRDFHFRRVGAGNETRRIVHVDFDAPRLSRVFTEAGFLERLHGGHGG

Foldseek 3Di:
DDDDDDDDDDDDDDDDDDDDDDDDDDDDDDDDDDDDDDDDDDDDDDDDDDDDDDDDDDDDDDDDDDDDDDDDDDDDDDDDPPPPDPDDDDDADADPVRHGDDPLVVDDPVLVVQVVQLVVLLCLAPVSVPDDPVVVCLQRVLCSVVVQKDFDDDPNHTQKMWGKAAADLVLVLCLQALHGDDSCRRHVHHAIETRDIGHNDPCVSVVVVVQCPPAPSPHPFKHKYFDADPPSHGPWIWIAGPPDPDRIDIDDSVRVNCVSPVPPDD

Secondary structure (DSSP, 8-state):
-PPPPPPPPPPPPP------------------------------PPPPPP-----------PPPPPP-----------PPP--------PPPPB-TTSPBPPGGGS--HHHHHHHHHHHHHHTTSTTGGGS-HHHHHHHHHHHHHHT-EEEEEETTEEEEEEEEEEE-HHHHHHHHTTPPPPGGGGGSS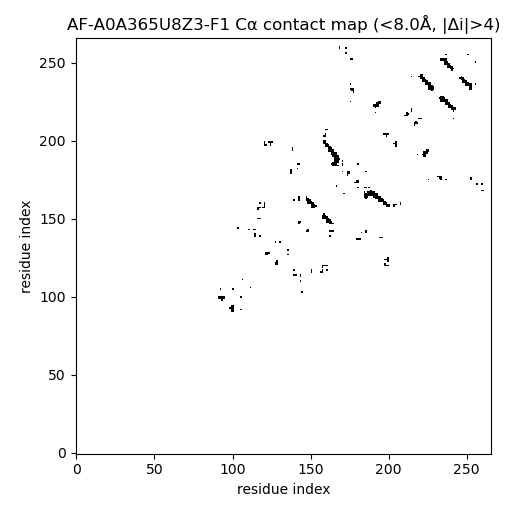SEEEEEEEE--STTHHHHHHHHHTSTTTS-SSEEEEEEE-TTS-EEEEEEEESSSSSSEEEE-HHHHHHHHHTTS--